Protein AF-A0AAN6IWK8-F1 (afdb_monomer_lite)

Organism: Exophiala dermatitidis (NCBI:txid5970)

Radius of gyration: 23.14 Å; chains: 1; bounding box: 46×36×78 Å

Foldseek 3Di:
DCVVVVVVVVVVCVVVPPPDPDPPPPPDDDDDDPDDPPPPQDPPVLVVLVVLLVVLVCVLVVCDPPPDDCPDPVSVVSPVVSVVSVVVSVVCQVPPDPRHPDPVVVCPDPVNVVVVVLVVVVVVVLVVCLPPQLVCCVPPVVDDNVVSVVVSVVSVVVVVVVVVVLVVVCVVVVDPVVSSVVVVVVVVVVVVVVVVVVVPDDPPDD

Secondary structure (DSSP, 8-state):
--HHHHHHHHHHHHHH--PPPP------------S-TTSTT--HHHHHHHHHHHHHHHHHHHHBTTTB-TTSHHHHHHHHHHHHHHHHHHHHHHHT-SS-SS-HHHHTSTTHHHHHHHHHHHHHHHHHHHHHHHHHHHHHS---HHHHHHHHHHHHHHHHHHHHHHHHHHHHH--HHHHHHHHHHHHHHHHHHHHHHHTT------

pLDDT: mean 71.39, std 14.14, range [36.12, 90.56]

Sequence (206 aa):
MEAPLALVALLAVSLSLKLPPLPTQSTGSGSAGSGSPILHDFDAMGAVLLLIFVACAICGFGIAGYDVFWNSPAVAGLLGASILFAAIFVWYEHRVIHRPLIPIRNCARRPVWPILLVTFFKDMAFTGMLFVIPIYVNVSARGESWTAGLLNALLSLGAMIGAAAIGFRIRNSGRLWGELVAGASLALIAGIATSLTWNGEHPQTI

Structure (mmCIF, N/CA/C/O backbone):
data_AF-A0AAN6IWK8-F1
#
_entry.id   AF-A0AAN6IWK8-F1
#
loop_
_atom_site.group_PDB
_atom_site.id
_atom_site.type_symbol
_atom_site.label_atom_id
_atom_site.label_alt_id
_atom_site.label_comp_id
_atom_site.label_asym_id
_atom_site.label_entity_id
_atom_site.label_seq_id
_atom_site.pdbx_PDB_ins_code
_atom_site.Cartn_x
_atom_site.Cartn_y
_atom_site.Cartn_z
_atom_site.occupancy
_atom_site.B_iso_or_equiv
_atom_site.auth_seq_id
_atom_site.auth_comp_id
_atom_site.auth_asym_id
_atom_site.auth_atom_id
_atom_site.pdbx_PDB_model_num
ATOM 1 N N . MET A 1 1 ? 9.656 -16.397 -4.217 1.00 43.84 1 MET A N 1
ATOM 2 C CA . MET A 1 1 ? 10.425 -17.026 -3.118 1.00 43.84 1 MET A CA 1
ATOM 3 C C . MET A 1 1 ? 10.542 -16.063 -1.929 1.00 43.84 1 MET A C 1
ATOM 5 O O . MET A 1 1 ? 11.640 -15.763 -1.487 1.00 43.84 1 MET A O 1
ATOM 9 N N . GLU A 1 2 ? 9.414 -15.570 -1.402 1.00 43.25 2 GLU A N 1
ATOM 10 C CA . GLU A 1 2 ? 9.386 -14.559 -0.318 1.00 43.25 2 GLU A CA 1
ATOM 11 C C . GLU A 1 2 ? 9.331 -15.167 1.095 1.00 43.25 2 GLU A C 1
ATOM 13 O O . GLU A 1 2 ? 9.625 -14.503 2.088 1.00 43.25 2 GLU A O 1
ATOM 18 N N . ALA A 1 3 ? 9.025 -16.466 1.178 1.00 53.19 3 ALA A N 1
ATOM 19 C CA . ALA A 1 3 ? 8.963 -17.230 2.420 1.00 53.19 3 ALA A CA 1
ATOM 20 C C . ALA A 1 3 ? 10.218 -17.127 3.319 1.00 53.19 3 ALA A C 1
ATOM 22 O O . ALA A 1 3 ? 10.041 -16.947 4.526 1.00 53.19 3 ALA A O 1
ATOM 23 N N . PRO A 1 4 ? 11.471 -17.191 2.810 1.00 75.81 4 PRO A N 1
ATOM 24 C CA . PRO A 1 4 ? 12.640 -17.098 3.685 1.00 75.81 4 PRO A CA 1
ATOM 25 C C . PRO A 1 4 ? 12.803 -15.702 4.307 1.00 75.81 4 PRO A C 1
ATOM 27 O O . PRO A 1 4 ? 13.203 -15.599 5.464 1.00 75.81 4 PRO A O 1
ATOM 30 N N . LEU A 1 5 ? 12.435 -14.630 3.595 1.00 56.31 5 LEU A N 1
ATOM 31 C CA . LEU A 1 5 ? 12.538 -13.259 4.105 1.00 56.31 5 LEU A CA 1
ATOM 32 C C . LEU A 1 5 ? 11.475 -12.973 5.174 1.00 56.31 5 LEU A C 1
ATOM 34 O O . LEU A 1 5 ? 11.779 -12.383 6.211 1.00 56.31 5 LEU A O 1
ATOM 38 N N . ALA A 1 6 ? 10.248 -13.453 4.953 1.00 57.19 6 ALA A N 1
ATOM 39 C CA . ALA A 1 6 ? 9.162 -13.353 5.922 1.00 57.19 6 ALA A CA 1
ATOM 40 C C . ALA A 1 6 ? 9.494 -14.087 7.233 1.00 57.19 6 ALA A C 1
ATOM 42 O O . ALA A 1 6 ? 9.207 -13.579 8.315 1.00 57.19 6 ALA A O 1
ATOM 43 N N . LEU A 1 7 ? 10.156 -15.247 7.149 1.00 64.00 7 LEU A N 1
ATOM 44 C CA . LEU A 1 7 ? 10.557 -16.036 8.314 1.00 64.00 7 LEU A CA 1
ATOM 45 C C . LEU A 1 7 ? 11.677 -15.358 9.122 1.00 64.00 7 LEU A C 1
ATOM 47 O O . LEU A 1 7 ? 11.621 -15.340 10.351 1.00 64.00 7 LEU A O 1
ATOM 51 N N . VAL A 1 8 ? 12.647 -14.726 8.450 1.00 70.81 8 VAL A N 1
ATOM 52 C CA . VAL A 1 8 ? 13.700 -13.923 9.102 1.00 70.81 8 VAL A CA 1
ATOM 53 C C . VAL A 1 8 ? 13.120 -12.667 9.754 1.00 70.81 8 VAL A C 1
ATOM 55 O O . VAL A 1 8 ? 13.487 -12.347 10.884 1.00 70.81 8 VAL A O 1
ATOM 58 N N . ALA A 1 9 ? 12.182 -11.983 9.094 1.00 56.00 9 ALA A N 1
ATOM 59 C CA . ALA A 1 9 ? 11.488 -10.831 9.666 1.00 56.00 9 ALA A CA 1
ATOM 60 C C . ALA A 1 9 ? 10.646 -11.227 10.890 1.00 56.00 9 ALA A C 1
ATOM 62 O O . ALA A 1 9 ? 10.715 -10.552 11.913 1.00 56.00 9 ALA A O 1
ATOM 63 N N . LEU A 1 10 ? 9.921 -12.349 10.832 1.00 68.38 10 LEU A N 1
ATOM 64 C CA . LEU A 1 10 ? 9.169 -12.895 11.967 1.00 68.38 10 LEU A CA 1
ATOM 65 C C . LEU A 1 10 ? 10.081 -13.256 13.143 1.00 68.38 10 LEU A C 1
ATOM 67 O O . LEU A 1 10 ? 9.774 -12.900 14.279 1.00 68.38 10 LEU A O 1
ATOM 71 N N . LEU A 1 11 ? 11.224 -13.897 12.885 1.00 73.38 11 LEU A N 1
ATOM 72 C CA . LEU A 1 11 ? 12.217 -14.199 13.918 1.00 73.38 11 LEU A CA 1
ATOM 73 C C . LEU A 1 11 ? 12.789 -12.922 14.539 1.00 73.38 11 LEU A C 1
ATOM 75 O O . LEU A 1 11 ? 12.789 -12.793 15.763 1.00 73.38 11 LEU A O 1
ATOM 79 N N . ALA A 1 12 ? 13.206 -11.955 13.719 1.00 64.62 12 ALA A N 1
ATOM 80 C CA . ALA A 1 12 ? 13.756 -10.683 14.181 1.00 64.62 12 ALA A CA 1
ATOM 81 C C . ALA A 1 12 ? 12.735 -9.866 14.989 1.00 64.62 12 ALA A C 1
ATOM 83 O O . ALA A 1 12 ? 13.084 -9.285 16.019 1.00 64.62 12 ALA A O 1
ATOM 84 N N . VAL A 1 13 ? 11.468 -9.866 14.568 1.00 60.56 13 VAL A N 1
ATOM 85 C CA . VAL A 1 13 ? 10.351 -9.233 15.281 1.00 60.56 13 VAL A CA 1
ATOM 86 C C . VAL A 1 13 ? 10.069 -9.957 16.598 1.00 60.56 13 VAL A C 1
ATOM 88 O O . VAL A 1 13 ? 9.940 -9.290 17.620 1.00 60.56 13 VAL A O 1
ATOM 91 N N . SER A 1 14 ? 10.069 -11.295 16.621 1.00 64.88 14 SER A N 1
ATOM 92 C CA . SER A 1 14 ? 9.859 -12.083 17.848 1.00 64.88 14 SER A CA 1
ATOM 93 C C . SER A 1 14 ? 10.964 -11.879 18.892 1.00 64.88 14 SER A C 1
ATOM 95 O O . SER A 1 14 ? 10.684 -11.825 20.085 1.00 64.88 14 SER A O 1
ATOM 97 N N . LEU A 1 15 ? 12.212 -11.692 18.449 1.00 69.06 15 LEU A N 1
ATOM 98 C CA . LEU A 1 15 ? 13.364 -11.416 19.314 1.00 69.06 15 LEU A CA 1
ATOM 99 C C . LEU A 1 15 ? 13.422 -9.954 19.778 1.00 69.06 15 LEU A C 1
ATOM 101 O O . LEU A 1 15 ? 13.916 -9.674 20.873 1.00 69.06 15 LEU A O 1
ATOM 105 N N . SER A 1 16 ? 12.918 -9.024 18.961 1.00 58.56 16 SER A N 1
ATOM 106 C CA . SER A 1 16 ? 12.913 -7.584 19.260 1.00 58.56 16 SER A CA 1
ATOM 107 C C . SER A 1 16 ? 11.708 -7.154 20.099 1.00 58.56 16 SER A C 1
ATOM 109 O O . SER A 1 16 ? 11.794 -6.169 20.834 1.00 58.56 16 SER A O 1
ATOM 111 N N . LEU A 1 17 ? 10.606 -7.908 20.062 1.00 47.56 17 LEU A N 1
ATOM 112 C CA . LEU A 1 17 ? 9.451 -7.743 20.944 1.00 47.56 17 LEU A CA 1
ATOM 113 C C . LEU A 1 17 ? 9.740 -8.341 22.328 1.00 47.56 17 LEU A C 1
ATOM 115 O O . LEU A 1 17 ? 9.103 -9.287 22.782 1.00 47.56 17 LEU A O 1
ATOM 119 N N . LYS A 1 18 ? 10.652 -7.715 23.073 1.00 47.69 18 LYS A N 1
ATOM 120 C CA . LYS A 1 18 ? 10.474 -7.642 24.528 1.00 47.69 18 LYS A CA 1
ATOM 121 C C . LYS A 1 18 ? 9.300 -6.703 24.764 1.00 47.69 18 LYS A C 1
ATOM 123 O O . LYS A 1 18 ? 9.492 -5.494 24.852 1.00 47.69 18 LYS A O 1
ATOM 128 N N . LEU A 1 19 ? 8.084 -7.254 24.780 1.00 50.62 19 LEU A N 1
ATOM 129 C CA . LEU A 1 19 ? 6.902 -6.504 25.186 1.00 50.62 19 LEU A CA 1
ATOM 130 C C . LEU A 1 19 ? 7.180 -5.936 26.590 1.00 50.62 19 LEU A C 1
ATOM 132 O O . LEU A 1 19 ? 7.387 -6.725 27.516 1.00 50.62 19 LEU A O 1
ATOM 136 N N . PRO A 1 20 ? 7.203 -4.605 26.788 1.00 49.50 20 PRO A N 1
ATOM 137 C CA . PRO A 1 20 ? 7.034 -4.078 28.128 1.00 49.50 20 PRO A CA 1
ATOM 138 C C . PRO A 1 20 ? 5.676 -4.580 28.642 1.00 49.50 20 PRO A C 1
ATOM 140 O O . PRO A 1 20 ? 4.717 -4.602 27.862 1.00 49.50 20 PRO A O 1
ATOM 143 N N . PRO A 1 21 ? 5.582 -5.029 29.907 1.00 49.56 21 PRO A N 1
ATOM 144 C CA . PRO A 1 21 ? 4.325 -5.496 30.472 1.00 49.56 21 PRO A CA 1
ATOM 145 C C . PRO A 1 21 ? 3.268 -4.412 30.261 1.00 49.56 21 PRO A C 1
ATOM 147 O O . PRO A 1 21 ? 3.444 -3.267 30.681 1.00 49.56 21 PRO A O 1
ATOM 150 N N . LEU A 1 22 ? 2.213 -4.774 29.527 1.00 54.75 22 LEU A N 1
ATOM 151 C CA . LEU A 1 22 ? 1.070 -3.907 29.268 1.00 54.75 22 LEU A CA 1
ATOM 152 C C . LEU A 1 22 ? 0.590 -3.338 30.612 1.00 54.75 22 LEU A C 1
ATOM 154 O O . LEU A 1 22 ? 0.476 -4.113 31.566 1.00 54.75 22 LEU A O 1
ATOM 158 N N . PRO A 1 23 ? 0.300 -2.029 30.720 1.00 38.94 23 PRO A N 1
ATOM 159 C CA . PRO A 1 23 ? -0.350 -1.488 31.900 1.00 38.94 23 PRO A CA 1
ATOM 160 C C . PRO A 1 23 ? -1.646 -2.266 32.095 1.00 38.94 23 PRO A C 1
ATOM 162 O O . PRO A 1 23 ? -2.569 -2.172 31.284 1.00 38.94 23 PRO A O 1
ATOM 165 N N . THR A 1 24 ? -1.680 -3.085 33.141 1.00 41.66 24 THR A N 1
ATOM 166 C CA . THR A 1 24 ? -2.881 -3.746 33.629 1.00 41.66 24 THR A CA 1
ATOM 167 C C . THR A 1 24 ? -3.956 -2.676 33.753 1.00 41.66 24 THR A C 1
ATOM 169 O O . THR A 1 24 ? -3.847 -1.800 34.614 1.00 41.66 24 THR A O 1
ATOM 172 N N . GLN A 1 25 ? -4.967 -2.705 32.877 1.00 43.91 25 GLN A N 1
ATOM 173 C CA . GLN A 1 25 ? -6.211 -1.997 33.150 1.00 43.91 25 GLN A CA 1
ATOM 174 C C . GLN A 1 25 ? -6.677 -2.524 34.503 1.00 43.91 25 GLN A C 1
ATOM 176 O O . GLN A 1 25 ? -6.974 -3.706 34.653 1.00 43.91 25 GLN A O 1
ATOM 181 N N . SER A 1 26 ? -6.640 -1.660 35.510 1.00 44.69 26 SER A N 1
ATOM 182 C CA . SER A 1 26 ? -7.132 -1.932 36.848 1.00 44.69 26 SER A CA 1
ATOM 183 C C . SER A 1 26 ? -8.654 -2.053 36.791 1.00 44.69 26 SER A C 1
ATOM 185 O O . SER A 1 26 ? -9.377 -1.126 37.151 1.00 44.69 26 SER A O 1
ATOM 187 N N . THR A 1 27 ? -9.165 -3.179 36.304 1.00 38.25 27 THR A N 1
ATOM 188 C CA . THR A 1 27 ? -10.517 -3.616 36.632 1.00 38.25 27 THR A CA 1
ATOM 189 C C . THR A 1 27 ? -10.473 -4.121 38.061 1.00 38.25 27 THR A C 1
ATOM 191 O O . THR A 1 27 ? -9.928 -5.185 38.354 1.00 38.25 27 THR A O 1
ATOM 194 N N . GLY A 1 28 ? -10.990 -3.300 38.970 1.00 39.88 28 GLY A N 1
ATOM 195 C CA . GLY A 1 28 ? -11.260 -3.724 40.328 1.00 39.88 28 GLY A CA 1
ATOM 196 C C . GLY A 1 28 ? -12.146 -4.969 40.343 1.00 39.88 28 GLY A C 1
ATOM 197 O O . GLY A 1 28 ? -13.112 -5.055 39.594 1.00 39.88 28 GLY A O 1
ATOM 198 N N . SER A 1 29 ? -11.800 -5.876 41.258 1.00 42.97 29 SER A N 1
ATOM 199 C CA . SER A 1 29 ? -12.684 -6.846 41.911 1.00 42.97 29 SER A CA 1
ATOM 200 C C . SER A 1 29 ? -13.430 -7.856 41.024 1.00 42.97 29 SER A C 1
ATOM 202 O O . SER A 1 29 ? -14.508 -7.564 40.514 1.00 42.97 29 SER A O 1
ATOM 204 N N . GLY A 1 30 ? -12.971 -9.116 41.049 1.00 37.62 30 GLY A N 1
ATOM 205 C CA . GLY A 1 30 ? -13.898 -10.255 41.013 1.00 37.62 30 GLY A CA 1
ATOM 206 C C . GLY A 1 30 ? -13.436 -11.502 40.262 1.00 37.62 30 GLY A C 1
ATOM 207 O O . GLY A 1 30 ? -13.607 -11.601 39.057 1.00 37.62 30 GLY A O 1
ATOM 208 N N . SER A 1 31 ? -13.002 -12.501 41.034 1.00 36.12 31 SER A N 1
ATOM 209 C CA . SER A 1 31 ? -12.957 -13.943 40.732 1.00 36.12 31 SER A CA 1
ATOM 210 C C . SER A 1 31 ? -11.974 -14.473 39.679 1.00 36.12 31 SER A C 1
ATOM 212 O O . SER A 1 31 ? -12.059 -14.225 38.481 1.00 36.12 31 SER A O 1
ATOM 214 N N . ALA A 1 32 ? -11.075 -15.314 40.190 1.00 48.62 32 ALA A N 1
ATOM 215 C CA . ALA A 1 32 ? -10.235 -16.237 39.456 1.00 48.62 32 ALA A CA 1
ATOM 216 C C . ALA A 1 32 ? -11.072 -17.220 38.618 1.00 48.62 32 ALA A C 1
ATOM 218 O O . ALA A 1 32 ? -11.866 -17.990 39.155 1.00 48.62 32 ALA A O 1
ATOM 219 N N . GLY A 1 33 ? -10.824 -17.226 37.311 1.00 36.38 33 GLY A N 1
ATOM 220 C CA . GLY A 1 33 ? -11.267 -18.247 36.372 1.00 36.38 33 GLY A CA 1
ATOM 221 C C . GLY A 1 33 ? -10.168 -18.469 35.341 1.00 36.38 33 GLY A C 1
ATOM 222 O O . GLY A 1 33 ? -9.882 -17.596 34.530 1.00 36.38 33 GLY A O 1
ATOM 223 N N . SER A 1 34 ? -9.510 -19.622 35.430 1.00 48.22 34 SER A N 1
ATOM 224 C CA . SER A 1 34 ? -8.511 -20.107 34.479 1.00 48.22 34 SER A CA 1
ATOM 225 C C . SER A 1 34 ? -9.142 -20.276 33.091 1.00 48.22 34 SER A C 1
ATOM 227 O O . SER A 1 34 ? -10.035 -21.099 32.911 1.00 48.22 34 SER A O 1
ATOM 229 N N . GLY A 1 35 ? -8.689 -19.470 32.132 1.00 37.81 35 GLY A N 1
ATOM 230 C CA . GLY A 1 35 ? -9.110 -19.469 30.731 1.00 37.81 35 GLY A CA 1
ATOM 231 C C . GLY A 1 35 ? -8.611 -18.187 30.064 1.00 37.81 35 GLY A C 1
ATOM 232 O O . GLY A 1 35 ? -8.964 -17.093 30.482 1.00 37.81 35 GLY A O 1
ATOM 233 N N . SER A 1 36 ? -7.711 -18.306 29.091 1.00 47.09 36 SER A N 1
ATOM 234 C CA . SER A 1 36 ? -6.937 -17.211 28.482 1.00 47.09 36 SER A CA 1
ATOM 235 C C . SER A 1 36 ? -7.767 -15.952 28.122 1.00 47.09 36 SER A C 1
ATOM 237 O O . SER A 1 36 ? -8.579 -16.019 27.197 1.00 47.09 36 SER A O 1
ATOM 239 N N . PRO A 1 37 ? -7.522 -14.779 28.747 1.00 50.97 37 PRO A N 1
ATOM 240 C CA . PRO A 1 37 ? -8.351 -13.573 28.591 1.00 50.97 37 PRO A CA 1
ATOM 241 C C . PRO A 1 37 ? -8.093 -12.771 27.299 1.00 50.97 37 PRO A C 1
ATOM 243 O O . PRO A 1 37 ? -8.613 -11.674 27.139 1.00 50.97 37 PRO A O 1
ATOM 246 N N . ILE A 1 38 ? -7.288 -13.284 26.364 1.00 54.34 38 ILE A N 1
ATOM 247 C CA . ILE A 1 38 ? -6.800 -12.518 25.199 1.00 54.34 38 ILE A CA 1
ATOM 248 C C . ILE A 1 38 ? -7.769 -12.611 24.001 1.00 54.34 38 ILE A C 1
ATOM 250 O O . ILE A 1 38 ? -7.759 -11.759 23.120 1.00 54.34 38 ILE A O 1
ATOM 254 N N . LEU A 1 39 ? -8.638 -13.626 23.969 1.00 50.56 39 LEU A N 1
ATOM 255 C CA . LEU A 1 39 ? -9.526 -13.898 22.828 1.00 50.56 39 LEU A CA 1
ATOM 256 C C . LEU A 1 39 ? -10.878 -13.173 22.903 1.00 50.56 39 LEU A C 1
ATOM 258 O O . LEU A 1 39 ? -11.589 -13.119 21.906 1.00 50.56 39 LEU A O 1
ATOM 262 N N . HIS A 1 40 ? -11.238 -12.611 24.058 1.00 52.50 40 HIS A N 1
ATOM 263 C CA . HIS A 1 40 ? -12.578 -12.059 24.286 1.00 52.50 40 HIS A CA 1
ATOM 264 C C . HIS A 1 40 ? -12.742 -10.591 23.835 1.00 52.50 40 HIS A C 1
ATOM 266 O O . HIS A 1 40 ? -13.834 -10.036 23.935 1.00 52.50 40 HIS A O 1
ATOM 272 N N . ASP A 1 41 ? -11.670 -9.985 23.313 1.00 59.16 41 ASP A N 1
ATOM 273 C CA . ASP A 1 41 ? -11.588 -8.559 22.960 1.00 59.16 41 ASP A CA 1
ATOM 274 C C . ASP A 1 41 ? -11.332 -8.306 21.456 1.00 59.16 41 ASP A C 1
ATOM 276 O O . ASP A 1 41 ? -11.144 -7.160 21.048 1.00 59.16 41 ASP A O 1
ATOM 280 N N . PHE A 1 42 ? -11.308 -9.347 20.613 1.00 64.94 42 PHE A N 1
ATOM 281 C CA . PHE A 1 42 ? -11.032 -9.208 19.177 1.00 64.94 42 PHE A CA 1
ATOM 282 C C . PHE A 1 42 ? -12.323 -9.143 18.348 1.00 64.94 42 PHE A C 1
ATOM 284 O O . PHE A 1 42 ? -13.123 -10.079 18.357 1.00 64.94 42 PHE A O 1
ATOM 291 N N . ASP A 1 43 ? -12.511 -8.066 17.580 1.00 74.00 43 ASP A N 1
ATOM 292 C CA . ASP A 1 43 ? -13.619 -7.939 16.625 1.00 74.00 43 ASP A CA 1
ATOM 293 C C . ASP A 1 43 ? -13.362 -8.781 15.362 1.00 74.00 43 ASP A C 1
ATOM 295 O O . ASP A 1 43 ? -12.926 -8.302 14.313 1.00 74.00 43 ASP A O 1
ATOM 299 N N . ALA A 1 44 ? -13.628 -10.083 15.481 1.00 77.81 44 ALA A N 1
ATOM 300 C CA . ALA A 1 44 ? -13.475 -11.041 14.390 1.00 77.81 44 ALA A CA 1
ATOM 301 C C . ALA A 1 44 ? -14.415 -10.743 13.212 1.00 77.81 44 ALA A C 1
ATOM 303 O O . ALA A 1 44 ? -14.048 -10.961 12.060 1.00 77.81 44 ALA A O 1
ATOM 304 N N . MET A 1 45 ? -15.615 -10.225 13.483 1.00 80.12 45 MET A N 1
ATOM 305 C CA . MET A 1 45 ? -16.606 -9.950 12.445 1.00 80.12 45 MET A CA 1
ATOM 306 C C . MET A 1 45 ? -16.203 -8.737 11.601 1.00 80.12 45 MET A C 1
ATOM 308 O O . MET A 1 45 ? -16.217 -8.825 10.373 1.00 80.12 45 MET A O 1
ATOM 312 N N . GLY A 1 46 ? -15.771 -7.636 12.223 1.00 78.50 46 GLY A N 1
ATOM 313 C CA . GLY A 1 46 ? -15.251 -6.484 11.485 1.00 78.50 46 GLY A CA 1
ATOM 314 C C . GLY A 1 46 ? -14.001 -6.836 10.682 1.00 78.50 46 GLY A C 1
ATOM 315 O O . GLY A 1 46 ? -13.897 -6.443 9.521 1.00 78.50 46 GLY A O 1
ATOM 316 N N . ALA A 1 47 ? -13.105 -7.663 11.232 1.00 82.19 47 ALA A N 1
ATOM 317 C CA . ALA A 1 47 ? -11.946 -8.166 10.496 1.00 82.19 47 ALA A CA 1
ATOM 318 C C . ALA A 1 47 ? -12.345 -8.975 9.245 1.00 82.19 47 ALA A C 1
ATOM 320 O O . ALA A 1 47 ? -11.758 -8.781 8.180 1.00 82.19 47 ALA A O 1
ATOM 321 N N . VAL A 1 48 ? -13.362 -9.839 9.339 1.00 84.12 48 VAL A N 1
ATOM 322 C CA . VAL A 1 48 ? -13.880 -10.612 8.195 1.00 84.12 48 VAL A CA 1
ATOM 323 C C . VAL A 1 48 ? -14.532 -9.703 7.153 1.00 84.12 48 VAL A C 1
ATOM 325 O O . VAL A 1 48 ? -14.264 -9.859 5.963 1.00 84.12 48 VAL A O 1
ATOM 328 N N . LEU A 1 49 ? -15.344 -8.727 7.567 1.00 84.75 49 LEU A N 1
ATOM 329 C CA . LEU A 1 49 ? -15.957 -7.768 6.642 1.00 84.75 49 LEU A CA 1
ATOM 330 C C . LEU A 1 49 ? -14.901 -6.940 5.901 1.00 84.75 49 LEU A C 1
ATOM 332 O O . LEU A 1 49 ? -14.998 -6.767 4.686 1.00 84.75 49 LEU A O 1
ATOM 336 N N . LEU A 1 50 ? -13.879 -6.467 6.617 1.00 85.31 50 LEU A N 1
ATOM 337 C CA . LEU A 1 50 ? -12.764 -5.726 6.034 1.00 85.31 50 LEU A CA 1
ATOM 338 C C . LEU A 1 50 ? -11.973 -6.605 5.060 1.00 85.31 50 LEU A C 1
ATOM 340 O O . LEU A 1 50 ? -11.647 -6.157 3.962 1.00 85.31 50 LEU A O 1
ATOM 344 N N . LEU A 1 51 ? -11.717 -7.867 5.416 1.00 87.50 51 LEU A N 1
ATOM 345 C CA . LEU A 1 51 ? -11.045 -8.828 4.544 1.00 87.50 51 LEU A CA 1
ATOM 346 C C . LEU A 1 51 ? -11.820 -9.043 3.238 1.00 87.50 51 LEU A C 1
ATOM 348 O O . LEU A 1 51 ? -11.223 -8.987 2.166 1.00 87.50 51 LEU A O 1
ATOM 352 N N . ILE A 1 52 ? -13.137 -9.254 3.317 1.00 86.25 52 ILE A N 1
ATOM 353 C CA . ILE A 1 52 ? -13.997 -9.446 2.139 1.00 86.25 52 ILE A CA 1
ATOM 354 C C . ILE A 1 52 ? -13.990 -8.189 1.264 1.00 86.25 52 ILE A C 1
ATOM 356 O O . ILE A 1 52 ? -13.804 -8.285 0.052 1.00 86.25 52 ILE A O 1
ATOM 360 N N . PHE A 1 53 ? -14.130 -7.008 1.871 1.00 87.06 53 PHE A N 1
ATOM 361 C CA . PHE A 1 53 ? -14.051 -5.730 1.167 1.00 87.06 53 PHE A CA 1
ATOM 362 C C . PHE A 1 53 ? -12.743 -5.593 0.371 1.00 87.06 53 PHE A C 1
ATOM 364 O O . PHE A 1 53 ? -12.778 -5.313 -0.834 1.00 87.06 53 PHE A O 1
ATOM 371 N N . VAL A 1 54 ? -11.604 -5.816 1.035 1.00 86.94 54 VAL A N 1
ATOM 372 C CA . VAL A 1 54 ? -10.268 -5.699 0.438 1.00 86.94 54 VAL A CA 1
ATOM 373 C C . VAL A 1 54 ? -10.055 -6.762 -0.640 1.00 86.94 54 VAL A C 1
ATOM 375 O O . VAL A 1 54 ? -9.552 -6.441 -1.714 1.00 86.94 54 VAL A O 1
ATOM 378 N N . ALA A 1 55 ? -10.484 -8.005 -0.411 1.00 86.62 55 ALA A N 1
ATOM 379 C CA . ALA A 1 55 ? -10.377 -9.081 -1.394 1.00 86.62 55 ALA A CA 1
ATOM 380 C C . ALA A 1 55 ? -11.176 -8.773 -2.670 1.00 86.62 55 ALA A C 1
ATOM 382 O O . ALA A 1 55 ? -10.649 -8.921 -3.774 1.00 86.62 55 ALA A O 1
ATOM 383 N N . CYS A 1 56 ? -12.414 -8.282 -2.539 1.00 86.38 56 CYS A N 1
ATOM 384 C CA . CYS A 1 56 ? -13.224 -7.857 -3.682 1.00 86.38 56 CYS A CA 1
ATOM 385 C C . CYS A 1 56 ? -12.593 -6.675 -4.426 1.00 86.38 56 CYS A C 1
ATOM 387 O O . CYS A 1 56 ? -12.593 -6.675 -5.656 1.00 86.38 56 CYS A O 1
ATOM 389 N N . ALA A 1 57 ? -12.031 -5.696 -3.708 1.00 86.19 57 ALA A N 1
ATOM 390 C CA . ALA A 1 57 ? -11.351 -4.555 -4.321 1.00 86.19 57 ALA A CA 1
ATOM 391 C C . ALA A 1 57 ? -10.132 -5.006 -5.138 1.00 86.19 57 ALA A C 1
ATOM 393 O O . ALA A 1 57 ? -10.028 -4.680 -6.319 1.00 86.19 57 ALA A O 1
ATOM 394 N N . ILE A 1 58 ? -9.235 -5.790 -4.529 1.00 85.75 58 ILE A N 1
ATOM 395 C CA . ILE A 1 58 ? -8.018 -6.291 -5.181 1.00 85.75 58 ILE A CA 1
ATOM 396 C C . ILE A 1 58 ? -8.377 -7.160 -6.385 1.00 85.75 58 ILE A C 1
ATOM 398 O O . ILE A 1 58 ? -7.790 -6.992 -7.448 1.00 85.75 58 ILE A O 1
ATOM 402 N N . CYS A 1 59 ? -9.357 -8.056 -6.250 1.00 85.38 59 CYS A N 1
ATOM 403 C CA . CYS A 1 59 ? -9.790 -8.907 -7.353 1.00 85.38 59 CYS A CA 1
ATOM 404 C C . CYS A 1 59 ? -10.402 -8.079 -8.492 1.00 85.38 59 CYS A C 1
ATOM 406 O O . CYS A 1 59 ? -10.013 -8.264 -9.641 1.00 85.38 59 CYS A O 1
ATOM 408 N N . GLY A 1 60 ? -11.278 -7.118 -8.178 1.00 84.31 60 GLY A N 1
ATOM 409 C CA . GLY A 1 60 ? -11.905 -6.238 -9.163 1.00 84.31 60 GLY A CA 1
ATOM 410 C C . GLY A 1 60 ? -10.893 -5.400 -9.943 1.00 84.31 60 GLY A C 1
ATOM 411 O O . GLY A 1 60 ? -10.951 -5.372 -11.168 1.00 84.31 60 GLY A O 1
ATOM 412 N N . PHE A 1 61 ? -9.935 -4.770 -9.257 1.00 83.50 61 PHE A N 1
ATOM 413 C CA . PHE A 1 61 ? -8.861 -4.016 -9.912 1.00 83.50 61 PHE A CA 1
ATOM 414 C C . PHE A 1 61 ? -7.846 -4.911 -10.630 1.00 83.50 61 PHE A C 1
ATOM 416 O O . PHE A 1 61 ? -7.300 -4.495 -11.645 1.00 83.50 61 PHE A O 1
ATOM 423 N N . GLY A 1 62 ? -7.595 -6.123 -10.130 1.00 83.25 62 GLY A N 1
ATOM 424 C CA . GLY A 1 62 ? -6.626 -7.052 -10.712 1.00 83.25 62 GLY A CA 1
ATOM 425 C C . GLY A 1 62 ? -7.075 -7.645 -12.047 1.00 83.25 62 GLY A C 1
ATOM 426 O O . GLY A 1 62 ? -6.268 -7.761 -12.963 1.00 83.25 62 GLY A O 1
ATOM 427 N N . ILE A 1 63 ? -8.360 -7.987 -12.185 1.00 82.25 63 ILE A N 1
ATOM 428 C CA . ILE A 1 63 ? -8.908 -8.511 -13.451 1.00 82.25 63 ILE A CA 1
ATOM 429 C C . ILE A 1 63 ? -9.221 -7.402 -14.463 1.00 82.25 63 ILE A C 1
ATOM 431 O O . ILE A 1 63 ? -9.309 -7.659 -15.667 1.00 82.25 63 ILE A O 1
ATOM 435 N N . ALA A 1 64 ? -9.420 -6.173 -13.981 1.00 80.00 64 ALA A N 1
ATOM 436 C CA . ALA A 1 64 ? -9.801 -5.043 -14.810 1.00 80.00 64 ALA A CA 1
ATOM 437 C C . ALA A 1 64 ? -8.652 -4.625 -15.738 1.00 80.00 64 ALA A C 1
ATOM 439 O O . ALA A 1 64 ? -7.593 -4.182 -15.301 1.00 80.00 64 ALA A O 1
ATOM 440 N N . GLY A 1 65 ? -8.875 -4.739 -17.047 1.00 70.94 65 GLY A N 1
ATOM 441 C CA . GLY A 1 65 ? -7.930 -4.300 -18.074 1.00 70.94 65 GLY A CA 1
ATOM 442 C C . GLY A 1 65 ? -6.831 -5.302 -18.434 1.00 70.94 65 GLY A C 1
ATOM 443 O O . GLY A 1 65 ? -6.157 -5.071 -19.434 1.00 70.94 65 GLY A O 1
ATOM 444 N N . TYR A 1 66 ? -6.677 -6.399 -17.684 1.00 72.50 66 TYR A N 1
ATOM 445 C CA . TYR A 1 66 ? -5.796 -7.514 -18.051 1.00 72.50 66 TYR A CA 1
ATOM 446 C C . TYR A 1 66 ? -6.584 -8.636 -18.742 1.00 72.50 66 TYR A C 1
ATOM 448 O O . TYR A 1 66 ? -6.419 -8.847 -19.941 1.00 72.50 66 TYR A O 1
ATOM 456 N N . ASP A 1 67 ? -7.502 -9.286 -18.016 1.00 74.81 67 ASP A N 1
ATOM 457 C CA . ASP A 1 67 ? -8.299 -10.411 -18.535 1.00 74.81 67 ASP A CA 1
ATOM 458 C C . ASP A 1 67 ? -9.667 -9.976 -19.071 1.00 74.81 67 ASP A C 1
ATOM 460 O O . ASP A 1 67 ? -10.216 -10.587 -19.990 1.0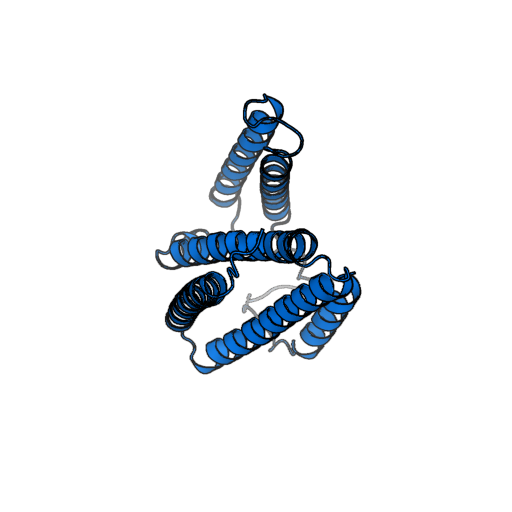0 74.81 67 ASP A O 1
ATOM 464 N N . VAL A 1 68 ? -10.250 -8.923 -18.486 1.00 80.56 68 VAL A N 1
ATOM 465 C CA . VAL A 1 68 ? -11.611 -8.486 -18.802 1.00 80.56 68 VAL A CA 1
ATOM 466 C C . VAL A 1 68 ? -11.654 -6.978 -19.013 1.00 80.56 68 VAL A C 1
ATOM 468 O O . VAL A 1 68 ? -11.092 -6.199 -18.239 1.00 80.56 68 VAL A O 1
ATOM 471 N N . PHE A 1 69 ? -12.366 -6.540 -20.055 1.00 82.31 69 PHE A N 1
ATOM 472 C CA . PHE A 1 69 ? -12.602 -5.118 -20.287 1.00 82.31 69 PHE A CA 1
ATOM 473 C C . PHE A 1 69 ? -13.290 -4.471 -19.079 1.00 82.31 69 PHE A C 1
ATOM 475 O O . PHE A 1 69 ? -14.227 -5.024 -18.496 1.00 82.31 69 PHE A O 1
ATOM 482 N N . TRP A 1 70 ? -12.867 -3.246 -18.763 1.00 78.00 70 TRP A N 1
ATOM 483 C CA . TRP A 1 70 ? -13.413 -2.416 -17.684 1.00 78.00 70 TRP A CA 1
ATOM 484 C C . TRP A 1 70 ? -14.938 -2.281 -17.718 1.00 78.00 70 TRP A C 1
ATOM 486 O O . TRP A 1 70 ? -15.569 -2.147 -16.676 1.00 78.00 70 TRP A O 1
ATOM 496 N N . ASN A 1 71 ? -15.530 -2.347 -18.913 1.00 78.06 71 ASN A N 1
ATOM 497 C CA . ASN A 1 71 ? -16.965 -2.183 -19.124 1.00 78.06 71 ASN A CA 1
ATOM 498 C C . ASN A 1 71 ? -17.776 -3.481 -18.938 1.00 78.06 71 ASN A C 1
ATOM 500 O O . ASN A 1 71 ? -18.966 -3.517 -19.246 1.00 78.06 71 ASN A O 1
ATOM 504 N N . SER A 1 72 ? -17.149 -4.577 -18.498 1.00 82.62 72 SER A N 1
ATOM 505 C CA . SER A 1 72 ? -17.879 -5.821 -18.265 1.00 82.62 72 SER A CA 1
ATOM 506 C C . SER A 1 72 ? -18.732 -5.748 -16.987 1.00 82.62 72 SER A C 1
ATOM 508 O O . SER A 1 72 ? -18.303 -5.171 -15.980 1.00 82.62 72 SER A O 1
ATOM 510 N N . PRO A 1 73 ? -19.901 -6.416 -16.967 1.00 84.56 73 PRO A N 1
ATOM 511 C CA . PRO A 1 73 ? -20.729 -6.522 -15.767 1.00 84.56 73 PRO A CA 1
ATOM 512 C C . PRO A 1 73 ? -20.006 -7.179 -14.585 1.00 84.56 73 PRO A C 1
ATOM 514 O O . PRO A 1 73 ? -20.333 -6.898 -13.437 1.00 84.56 73 PRO A O 1
ATOM 517 N N . ALA A 1 74 ? -19.016 -8.039 -14.853 1.00 82.50 74 ALA A N 1
ATOM 518 C CA . ALA A 1 74 ? -18.249 -8.725 -13.819 1.00 82.50 74 ALA A CA 1
ATOM 519 C C . ALA A 1 74 ? -17.379 -7.746 -13.016 1.00 82.50 74 ALA A C 1
ATOM 521 O O . ALA A 1 74 ? -17.442 -7.737 -11.789 1.00 82.50 74 ALA A O 1
ATOM 522 N N . VAL A 1 75 ? -16.630 -6.869 -13.695 1.00 85.00 75 VAL A N 1
ATOM 523 C CA . VAL A 1 75 ? -15.794 -5.847 -13.037 1.00 85.00 75 VAL A CA 1
ATOM 524 C C . VAL A 1 75 ? -16.669 -4.864 -12.258 1.00 85.00 75 VAL A C 1
ATOM 526 O O . VAL A 1 75 ? -16.404 -4.592 -11.087 1.00 85.00 75 VAL A O 1
ATOM 529 N N . ALA A 1 76 ? -17.757 -4.389 -12.871 1.00 85.94 76 ALA A N 1
ATOM 530 C CA . ALA A 1 76 ? -18.711 -3.502 -12.209 1.00 85.94 76 ALA A CA 1
ATOM 531 C C . ALA A 1 76 ? -19.363 -4.164 -10.980 1.00 85.94 76 ALA A C 1
ATOM 533 O O . ALA A 1 76 ? -19.523 -3.517 -9.945 1.00 85.94 76 ALA A O 1
ATOM 534 N N . GLY A 1 77 ? -19.687 -5.458 -11.064 1.00 87.25 77 GLY A N 1
ATOM 535 C CA . GLY A 1 77 ? -20.236 -6.242 -9.960 1.00 87.25 77 GLY A CA 1
ATOM 536 C C . GLY A 1 77 ? -19.255 -6.407 -8.800 1.00 87.25 77 GLY A C 1
ATOM 537 O O . GLY A 1 77 ? -19.641 -6.199 -7.653 1.00 87.25 77 GLY A O 1
ATOM 538 N N . LEU A 1 78 ? -17.983 -6.715 -9.075 1.00 85.44 78 LEU A N 1
ATOM 539 C CA . LEU A 1 78 ? -16.952 -6.851 -8.037 1.00 85.44 78 LEU A CA 1
ATOM 540 C C . LEU A 1 78 ? -16.650 -5.519 -7.343 1.00 85.44 78 LEU A C 1
ATOM 542 O O . LEU A 1 78 ? -16.563 -5.471 -6.114 1.00 85.44 78 LEU A O 1
ATOM 546 N N . LEU A 1 79 ? -16.528 -4.432 -8.109 1.00 86.94 79 LEU A N 1
ATOM 547 C CA . LEU A 1 79 ? -16.315 -3.099 -7.544 1.00 86.94 79 LEU A CA 1
ATOM 548 C C . LEU A 1 79 ? -17.547 -2.621 -6.762 1.00 86.94 79 LEU A C 1
ATOM 550 O O . LEU A 1 79 ? -17.408 -2.090 -5.661 1.00 86.94 79 LEU A O 1
ATOM 554 N N . GLY A 1 80 ? -18.752 -2.877 -7.275 1.00 89.19 80 GLY A N 1
ATOM 555 C CA . GLY A 1 80 ? -20.004 -2.598 -6.572 1.00 89.19 80 GLY A CA 1
ATOM 556 C C . GLY A 1 80 ? -20.131 -3.382 -5.263 1.00 89.19 80 GLY A C 1
ATOM 557 O O . GLY A 1 80 ? -20.471 -2.804 -4.232 1.00 89.19 80 GLY A O 1
ATOM 558 N N . ALA A 1 81 ? -19.790 -4.674 -5.272 1.00 87.44 81 ALA A N 1
ATOM 559 C CA . ALA A 1 81 ? -19.764 -5.509 -4.074 1.00 87.44 81 ALA A CA 1
ATOM 560 C C . ALA A 1 81 ? -18.745 -4.995 -3.051 1.00 87.44 81 ALA A C 1
ATOM 562 O O . ALA A 1 81 ? -19.058 -4.918 -1.867 1.00 87.44 81 ALA A O 1
ATOM 563 N N . SER A 1 82 ? -17.557 -4.576 -3.495 1.00 88.94 82 SER A N 1
ATOM 564 C CA . SER A 1 82 ? -16.557 -3.967 -2.616 1.00 88.94 82 SER A CA 1
ATOM 565 C C . SER A 1 82 ? -17.112 -2.716 -1.920 1.00 88.94 82 SER A C 1
ATOM 567 O O . SER A 1 82 ? -17.085 -2.630 -0.693 1.00 88.94 82 SER A O 1
ATOM 569 N N . ILE A 1 83 ? -17.725 -1.790 -2.664 1.00 90.25 83 ILE A N 1
ATOM 570 C CA . ILE A 1 83 ? -18.348 -0.586 -2.084 1.00 90.25 83 ILE A CA 1
ATOM 571 C C . ILE A 1 83 ? -19.456 -0.961 -1.089 1.00 90.25 83 ILE A C 1
ATOM 573 O O . ILE A 1 83 ? -19.555 -0.362 -0.016 1.00 90.25 83 ILE A O 1
ATOM 577 N N . LEU A 1 84 ? -20.264 -1.973 -1.412 1.00 90.56 84 LEU A N 1
ATOM 578 C CA . LEU A 1 84 ? -21.321 -2.462 -0.531 1.00 90.56 84 LEU A CA 1
ATOM 579 C C . LEU A 1 84 ? -20.750 -3.011 0.785 1.00 90.56 84 LEU A C 1
ATOM 581 O O . LEU A 1 84 ? -21.201 -2.608 1.856 1.00 90.56 84 LEU A O 1
ATOM 585 N N . PHE A 1 85 ? -19.734 -3.874 0.733 1.00 86.94 85 PHE A N 1
ATOM 586 C CA . PHE A 1 85 ? -19.090 -4.415 1.934 1.00 86.94 85 PHE A CA 1
ATOM 587 C C . PHE A 1 85 ? -18.379 -3.335 2.753 1.00 86.94 85 PHE A C 1
ATOM 589 O O . PHE A 1 85 ? -18.439 -3.383 3.980 1.00 86.94 85 PHE A O 1
ATOM 596 N N . ALA A 1 86 ? -17.790 -2.321 2.111 1.00 86.38 86 ALA A N 1
ATOM 597 C CA . ALA A 1 86 ? -17.238 -1.161 2.808 1.00 86.38 86 ALA A CA 1
ATOM 598 C C . ALA A 1 86 ? -18.321 -0.382 3.570 1.00 86.38 86 ALA A C 1
ATOM 600 O O . ALA A 1 86 ? -18.128 -0.019 4.729 1.00 86.38 86 ALA A O 1
ATOM 601 N N . ALA A 1 87 ? -19.482 -0.153 2.950 1.00 86.94 87 ALA A N 1
ATOM 602 C CA . ALA A 1 87 ? -20.599 0.526 3.601 1.00 86.94 87 ALA A CA 1
ATOM 603 C C . ALA A 1 87 ? -21.150 -0.287 4.783 1.00 86.94 87 ALA A C 1
ATOM 605 O O . ALA A 1 87 ? -21.405 0.275 5.850 1.00 86.94 87 ALA A O 1
ATOM 606 N N . ILE A 1 88 ? -21.282 -1.610 4.620 1.00 87.19 88 ILE A N 1
ATOM 607 C CA . ILE A 1 88 ? -21.701 -2.519 5.695 1.00 87.19 88 ILE A CA 1
ATOM 608 C C . ILE A 1 88 ? -20.678 -2.497 6.835 1.00 87.19 88 ILE A C 1
ATOM 610 O O . ILE A 1 88 ? -21.078 -2.430 7.993 1.00 87.19 88 ILE A O 1
ATOM 614 N N . PHE A 1 89 ? -19.379 -2.497 6.529 1.00 84.38 89 PHE A N 1
ATOM 615 C CA . PHE A 1 89 ? -18.311 -2.410 7.523 1.00 84.38 89 PHE A CA 1
ATOM 616 C C . PHE A 1 89 ? -18.391 -1.109 8.332 1.00 84.38 89 PHE A C 1
ATOM 618 O O . PHE A 1 89 ? -18.439 -1.154 9.559 1.00 84.38 89 PHE A O 1
ATOM 625 N N . VAL A 1 90 ? -18.510 0.044 7.664 1.00 83.12 90 VAL A N 1
ATOM 626 C CA . VAL A 1 90 ? -18.647 1.349 8.336 1.00 83.12 90 VAL A CA 1
ATOM 627 C C . VAL A 1 90 ? -19.906 1.398 9.204 1.00 83.12 90 VAL A C 1
ATOM 629 O O . VAL A 1 90 ? -19.872 1.907 10.325 1.00 83.12 90 VAL A O 1
ATOM 632 N N . TRP A 1 91 ? -21.023 0.857 8.712 1.00 84.12 91 TRP A N 1
ATOM 633 C CA . TRP A 1 91 ? -22.263 0.780 9.481 1.00 84.12 91 TRP A CA 1
ATOM 634 C C . TRP A 1 91 ? -22.124 -0.133 10.705 1.00 84.12 91 TRP A C 1
ATOM 636 O O . TRP A 1 91 ? -22.511 0.268 11.803 1.00 84.12 91 TRP A O 1
ATOM 646 N N . TYR A 1 92 ? -21.540 -1.322 10.533 1.00 83.25 92 TYR A N 1
ATOM 647 C CA . TYR A 1 92 ? -21.296 -2.295 11.600 1.00 83.25 92 TYR A CA 1
ATOM 648 C C . TYR A 1 92 ? -20.411 -1.692 12.697 1.00 83.25 92 TYR A C 1
ATOM 650 O O . TYR A 1 92 ? -20.778 -1.719 13.873 1.00 83.25 92 TYR A O 1
ATOM 658 N N . GLU A 1 93 ? -19.312 -1.043 12.313 1.00 79.62 93 GLU A N 1
ATOM 659 C CA . GLU A 1 93 ? -18.365 -0.450 13.255 1.00 79.62 93 GLU A CA 1
ATOM 660 C C . GLU A 1 93 ? -18.940 0.778 13.984 1.00 79.62 93 GLU A C 1
ATOM 662 O O . GLU A 1 93 ? -18.609 1.019 15.144 1.00 79.62 93 GLU A O 1
ATOM 667 N N . HIS A 1 94 ? -19.871 1.516 13.366 1.00 75.62 94 HIS A N 1
ATOM 668 C CA . HIS A 1 94 ? -20.563 2.637 14.012 1.00 75.62 94 HIS A CA 1
ATOM 669 C C . HIS A 1 94 ? -21.715 2.202 14.940 1.00 75.62 94 HIS A C 1
ATOM 671 O O . HIS A 1 94 ? -22.010 2.892 15.918 1.00 75.62 94 HIS A O 1
ATOM 677 N N . ARG A 1 95 ? -22.440 1.122 14.620 1.00 70.88 95 ARG A N 1
ATOM 678 C CA . ARG A 1 95 ? -23.678 0.731 15.330 1.00 70.88 95 ARG A CA 1
ATOM 679 C C . ARG A 1 95 ? -23.492 -0.365 16.372 1.00 70.88 95 ARG A C 1
ATOM 681 O O . ARG A 1 95 ? -24.257 -0.378 17.332 1.00 70.88 95 ARG A O 1
ATOM 688 N N . VAL A 1 96 ? -22.563 -1.296 16.167 1.00 66.94 96 VAL A N 1
ATOM 689 C CA . VAL A 1 96 ? -22.550 -2.569 16.909 1.00 66.94 96 VAL A CA 1
ATOM 690 C C . VAL A 1 96 ? -21.419 -2.638 17.938 1.00 66.94 96 VAL A C 1
ATOM 692 O O . VAL A 1 96 ? -21.569 -3.297 18.965 1.00 66.94 96 VAL A O 1
ATOM 695 N N . ILE A 1 97 ? -20.304 -1.937 17.723 1.00 62.62 97 ILE A N 1
ATOM 696 C CA . ILE A 1 97 ? -19.064 -2.226 18.452 1.00 62.62 97 ILE A CA 1
ATOM 697 C C . ILE A 1 97 ? -18.782 -1.227 19.583 1.00 62.62 97 ILE A C 1
ATOM 699 O O . ILE A 1 97 ? -18.692 -0.022 19.368 1.00 62.62 97 ILE A O 1
ATOM 703 N N . HIS A 1 98 ? -18.558 -1.746 20.796 1.00 58.53 98 HIS A N 1
ATOM 704 C CA . HIS A 1 98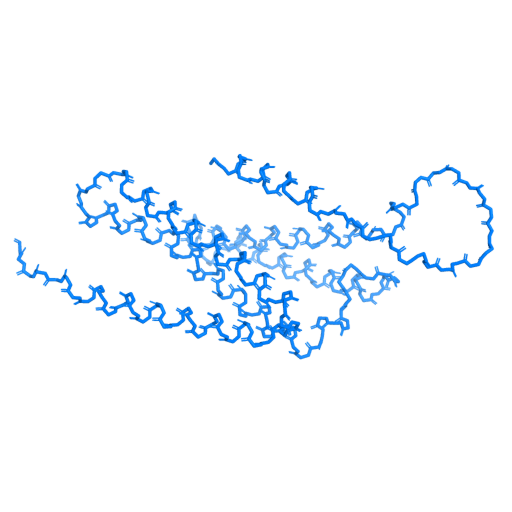 ? -18.101 -0.967 21.960 1.00 58.53 98 HIS A CA 1
ATOM 705 C C . HIS A 1 98 ? -16.571 -0.754 22.005 1.00 58.53 98 HIS A C 1
ATOM 707 O O . HIS A 1 98 ? -16.105 0.228 22.583 1.00 58.53 98 HIS A O 1
ATOM 713 N N . ARG A 1 99 ? -15.781 -1.645 21.387 1.00 61.97 99 ARG A N 1
ATOM 714 C CA . ARG A 1 99 ? -14.323 -1.522 21.181 1.00 61.97 99 ARG A CA 1
ATOM 715 C C . ARG A 1 99 ? -13.973 -1.690 19.690 1.00 61.97 99 ARG A C 1
ATOM 717 O O . ARG A 1 99 ? -13.750 -2.816 19.260 1.00 61.97 99 ARG A O 1
ATOM 724 N N . PRO A 1 100 ? -14.001 -0.610 18.890 1.00 61.47 100 PRO A N 1
ATOM 725 C CA . PRO A 1 100 ? -13.816 -0.690 17.440 1.00 61.47 100 PRO A CA 1
ATOM 726 C C . PRO A 1 100 ? -12.401 -1.157 17.068 1.00 61.47 100 PRO A C 1
ATOM 728 O O . PRO A 1 100 ? -11.429 -0.734 17.702 1.00 61.47 100 PRO A O 1
ATOM 731 N N . LEU A 1 101 ? -12.298 -1.996 16.029 1.00 64.31 101 LEU A N 1
ATOM 732 C CA . LEU A 1 101 ? -11.032 -2.508 15.493 1.00 64.31 101 LEU A CA 1
ATOM 733 C C . LEU A 1 101 ? -10.179 -1.353 14.946 1.00 64.31 101 LEU A C 1
ATOM 735 O O . LEU A 1 101 ? -8.974 -1.269 15.190 1.00 64.31 101 LEU A O 1
ATOM 739 N N . ILE A 1 102 ? -10.831 -0.418 14.255 1.00 65.94 102 ILE A N 1
ATOM 740 C CA . ILE A 1 102 ? -10.276 0.854 13.823 1.00 65.94 102 ILE A CA 1
ATOM 741 C C . ILE A 1 102 ? -11.005 1.943 14.612 1.00 65.94 102 ILE A C 1
ATOM 743 O O . ILE A 1 102 ? -12.185 2.193 14.378 1.00 65.94 102 ILE A O 1
ATOM 747 N N . PRO A 1 103 ? -10.340 2.674 15.527 1.00 66.81 103 PRO A N 1
ATOM 748 C CA . PRO A 1 103 ? -10.968 3.811 16.182 1.00 66.81 103 PRO A CA 1
ATOM 749 C C . PRO A 1 103 ? -11.306 4.873 15.127 1.00 66.81 103 PRO A C 1
ATOM 751 O O . PRO A 1 103 ? -10.469 5.706 14.774 1.00 66.81 103 PRO A O 1
ATOM 754 N N . ILE A 1 104 ? -12.547 4.861 14.629 1.00 66.50 104 ILE A N 1
ATOM 755 C CA . ILE A 1 104 ? -13.026 5.722 13.537 1.00 66.50 104 ILE A CA 1
ATOM 756 C C . ILE A 1 104 ? -12.807 7.200 13.892 1.00 66.50 104 ILE A C 1
ATOM 758 O O . ILE A 1 104 ? -12.456 8.006 13.038 1.00 66.50 104 ILE A O 1
ATOM 762 N N . ARG A 1 105 ? -12.883 7.556 15.183 1.00 66.56 105 ARG A N 1
ATOM 763 C CA . ARG A 1 105 ? -12.545 8.899 15.699 1.00 66.56 105 ARG A CA 1
ATOM 764 C C . ARG A 1 105 ? -11.095 9.316 15.459 1.00 66.56 105 ARG A C 1
ATOM 766 O O . ARG A 1 105 ? -10.834 10.511 15.356 1.00 66.56 105 ARG A O 1
ATOM 773 N N . ASN A 1 106 ? -10.158 8.373 15.403 1.00 64.69 106 ASN A N 1
ATOM 774 C CA . ASN A 1 106 ? -8.764 8.645 15.067 1.00 64.69 106 ASN A CA 1
ATOM 775 C C . ASN A 1 106 ? -8.571 8.695 13.551 1.00 64.69 106 ASN A C 1
ATOM 777 O O . ASN A 1 106 ? -7.866 9.583 13.083 1.00 64.69 106 ASN A O 1
ATOM 781 N N . CYS A 1 107 ? -9.255 7.832 12.793 1.00 64.81 107 CYS A N 1
ATOM 782 C CA . CYS A 1 107 ? -9.250 7.867 11.326 1.00 64.81 107 CYS A CA 1
ATOM 783 C C . CYS A 1 107 ? -9.877 9.165 10.773 1.00 64.81 107 CYS A C 1
ATOM 785 O O . CYS A 1 107 ? -9.388 9.754 9.816 1.00 64.81 107 CYS A O 1
ATOM 787 N N . ALA A 1 108 ? -10.898 9.696 11.450 1.00 66.31 108 ALA A N 1
ATOM 7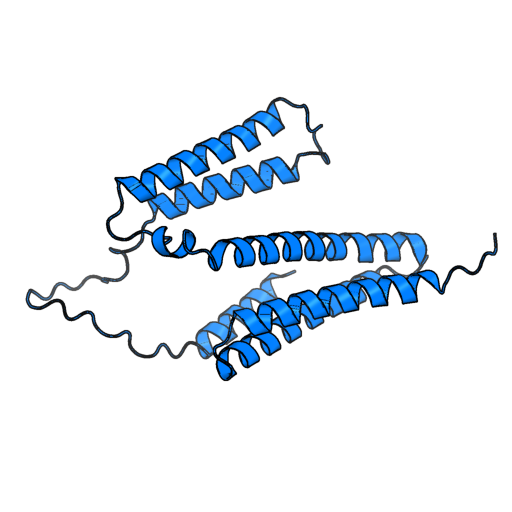88 C CA . ALA A 1 108 ? -11.542 10.966 11.123 1.00 66.31 108 ALA A CA 1
ATOM 789 C C . ALA A 1 108 ? -10.689 12.207 11.453 1.00 66.31 108 ALA A C 1
ATOM 791 O O . ALA A 1 108 ? -11.075 13.330 11.118 1.00 66.31 108 ALA A O 1
ATOM 792 N N . ARG A 1 109 ? -9.528 12.058 12.109 1.00 73.50 109 ARG A N 1
ATOM 793 C CA . ARG A 1 109 ? -8.634 13.198 12.348 1.00 73.50 109 ARG A CA 1
ATOM 794 C C . ARG A 1 109 ? -7.967 13.602 11.034 1.00 73.50 109 ARG A C 1
ATOM 796 O O . ARG A 1 109 ? -7.380 12.772 10.348 1.00 73.50 109 ARG A O 1
ATOM 803 N N . ARG A 1 110 ? -7.965 14.910 10.745 1.00 64.94 110 ARG A N 1
ATOM 804 C CA . ARG A 1 110 ? -7.288 15.528 9.585 1.00 64.94 110 ARG A CA 1
ATOM 805 C C . ARG A 1 110 ? -5.897 14.979 9.242 1.00 64.94 110 ARG A C 1
ATOM 807 O O . ARG A 1 110 ? -5.637 14.853 8.053 1.00 64.94 110 ARG A O 1
ATOM 814 N N . PRO A 1 111 ? -5.004 14.653 10.196 1.00 72.19 111 PRO A N 1
ATOM 815 C CA . PRO A 1 111 ? -3.714 14.076 9.852 1.00 72.19 111 PRO A CA 1
ATOM 816 C C . PRO A 1 111 ? -3.767 12.686 9.190 1.00 72.19 111 PRO A C 1
ATOM 818 O O . PRO A 1 111 ? -2.864 12.351 8.437 1.00 72.19 111 PRO A O 1
ATOM 821 N N . VAL A 1 112 ? -4.775 11.853 9.437 1.00 77.56 112 VAL A N 1
ATOM 822 C CA . VAL A 1 112 ? -4.718 10.445 9.000 1.00 77.56 112 VAL A CA 1
ATOM 823 C C . VAL A 1 112 ? -4.991 10.294 7.501 1.00 77.56 112 VAL A C 1
ATOM 825 O O . VAL A 1 112 ? -4.303 9.531 6.829 1.00 77.56 112 VAL A O 1
ATOM 828 N N . TRP A 1 113 ? -5.919 11.079 6.952 1.00 79.12 113 TRP A N 1
ATOM 829 C CA . TRP A 1 113 ? -6.289 11.010 5.534 1.00 79.12 113 TRP A CA 1
ATOM 830 C C . TRP A 1 113 ? -5.137 11.305 4.558 1.00 79.12 113 TRP A C 1
ATOM 832 O O . TRP A 1 113 ? -4.920 10.492 3.659 1.00 79.12 113 TRP A O 1
ATOM 842 N N . PRO A 1 114 ? -4.355 12.395 4.710 1.00 79.94 114 PRO A N 1
ATOM 843 C CA . PRO A 1 114 ? -3.223 12.651 3.824 1.00 79.94 114 PRO A CA 1
ATOM 844 C C . PRO A 1 114 ? -2.143 11.575 3.932 1.00 79.94 114 PRO A C 1
ATOM 846 O O . PRO A 1 114 ? -1.540 11.233 2.924 1.00 79.94 114 PRO A O 1
ATOM 849 N N . ILE A 1 115 ? -1.916 11.018 5.127 1.00 80.19 115 ILE A N 1
ATOM 850 C CA . ILE A 1 115 ? -0.939 9.938 5.327 1.00 80.19 115 ILE A CA 1
ATOM 851 C C . ILE A 1 115 ? -1.376 8.698 4.549 1.00 80.19 115 ILE A C 1
ATOM 853 O O . ILE A 1 115 ? -0.590 8.166 3.773 1.00 80.19 115 ILE A O 1
ATOM 857 N N . LEU A 1 116 ? -2.637 8.284 4.704 1.00 83.31 116 LEU A N 1
ATOM 858 C CA . LEU A 1 116 ? -3.198 7.144 3.979 1.00 83.31 116 LEU A CA 1
ATOM 859 C C . LEU A 1 116 ? -3.116 7.338 2.462 1.00 83.31 116 LEU A C 1
ATOM 861 O O . LEU A 1 116 ? -2.695 6.425 1.758 1.00 83.31 116 LEU A O 1
ATOM 865 N N . LEU A 1 117 ? -3.462 8.529 1.964 1.00 84.38 117 LEU A N 1
ATOM 866 C CA . LEU A 1 117 ? -3.374 8.847 0.538 1.00 84.38 117 LEU A CA 1
ATOM 867 C C . LEU A 1 117 ? -1.929 8.794 0.034 1.00 84.38 117 LEU A C 1
ATOM 869 O O . LEU A 1 117 ? -1.664 8.154 -0.978 1.00 84.38 117 LEU A O 1
ATOM 873 N N . VAL A 1 118 ? -0.985 9.422 0.738 1.00 84.06 118 VAL A N 1
ATOM 874 C CA . VAL A 1 118 ? 0.434 9.403 0.352 1.00 84.06 118 VAL A CA 1
ATOM 875 C C . VAL A 1 118 ? 0.973 7.975 0.339 1.00 84.06 118 VAL A C 1
ATOM 877 O O . VAL A 1 118 ? 1.633 7.596 -0.625 1.00 84.06 118 VAL A O 1
ATOM 880 N N . THR A 1 119 ? 0.668 7.163 1.354 1.00 83.19 119 THR A N 1
ATOM 881 C CA . THR A 1 119 ? 1.070 5.750 1.388 1.00 83.19 119 THR A CA 1
ATOM 882 C C . THR A 1 119 ? 0.461 4.971 0.224 1.00 83.19 119 THR A C 1
ATOM 884 O O . THR A 1 119 ? 1.187 4.256 -0.460 1.00 83.19 119 THR A O 1
ATOM 887 N N . PHE A 1 120 ? -0.827 5.173 -0.065 1.00 85.62 120 PHE A N 1
ATOM 888 C CA . PHE A 1 120 ? -1.518 4.520 -1.178 1.00 85.62 120 PHE A CA 1
ATOM 889 C C . PHE A 1 120 ? -0.877 4.847 -2.534 1.00 85.62 120 PHE A C 1
ATOM 891 O O . PHE A 1 120 ? -0.497 3.942 -3.276 1.00 85.62 120 PHE A O 1
ATOM 898 N N . PHE A 1 121 ? -0.685 6.132 -2.849 1.00 85.88 121 PHE A N 1
ATOM 899 C CA . PHE A 1 121 ? -0.054 6.541 -4.108 1.00 85.88 121 PHE A CA 1
ATOM 900 C C . PHE A 1 121 ? 1.413 6.107 -4.188 1.00 85.88 121 PHE A C 1
ATOM 902 O O . PHE A 1 121 ? 1.871 5.697 -5.255 1.00 85.88 121 PHE A O 1
ATOM 909 N N . LYS A 1 122 ? 2.149 6.144 -3.069 1.00 85.25 122 LYS A N 1
ATOM 910 C CA . LYS A 1 122 ? 3.528 5.646 -3.008 1.00 85.25 122 LYS A CA 1
ATOM 911 C C . LYS A 1 122 ? 3.589 4.157 -3.329 1.00 85.25 122 LYS A C 1
ATOM 913 O O . LYS A 1 122 ? 4.479 3.749 -4.068 1.00 85.25 122 LYS A O 1
ATOM 918 N N . ASP A 1 123 ? 2.697 3.338 -2.774 1.00 85.75 123 ASP A N 1
ATOM 919 C CA . ASP A 1 123 ? 2.701 1.894 -3.036 1.00 85.75 123 ASP A CA 1
ATOM 920 C C . ASP A 1 123 ? 2.247 1.568 -4.455 1.00 85.75 123 ASP A C 1
ATOM 922 O O . ASP A 1 123 ? 2.830 0.686 -5.086 1.00 85.75 123 ASP A O 1
ATOM 926 N N . MET A 1 124 ? 1.304 2.333 -5.006 1.00 84.81 124 MET A N 1
ATOM 927 C CA . MET A 1 124 ? 0.921 2.222 -6.412 1.00 84.81 124 MET A CA 1
ATOM 928 C C . MET A 1 124 ? 2.107 2.523 -7.344 1.00 84.81 124 MET A C 1
ATOM 930 O O . MET A 1 124 ? 2.407 1.733 -8.239 1.00 84.81 124 MET A O 1
ATOM 934 N N . ALA A 1 125 ? 2.835 3.618 -7.101 1.00 85.12 125 ALA A N 1
ATOM 935 C CA . ALA A 1 125 ? 4.018 3.983 -7.881 1.00 85.12 125 ALA A CA 1
ATOM 936 C C . ALA A 1 125 ? 5.164 2.968 -7.720 1.00 85.12 125 ALA A C 1
ATOM 938 O O . ALA A 1 125 ? 5.779 2.565 -8.707 1.00 85.12 125 ALA A O 1
ATOM 939 N N . PHE A 1 126 ? 5.428 2.523 -6.488 1.00 84.69 126 PHE A N 1
ATOM 940 C CA . PHE A 1 126 ? 6.471 1.540 -6.189 1.00 84.69 126 PHE A CA 1
ATOM 941 C C . PHE A 1 126 ? 6.192 0.195 -6.866 1.00 84.69 126 PHE A C 1
ATOM 943 O O . PHE A 1 126 ? 7.073 -0.365 -7.513 1.00 84.69 126 PHE A O 1
ATOM 950 N N . THR A 1 127 ? 4.949 -0.283 -6.791 1.00 85.38 127 THR A N 1
ATOM 951 C CA . THR A 1 127 ? 4.517 -1.508 -7.476 1.00 85.38 127 THR A CA 1
ATOM 952 C C . THR A 1 127 ? 4.642 -1.363 -8.992 1.00 85.38 127 THR A C 1
ATOM 954 O O . THR A 1 127 ? 5.138 -2.270 -9.650 1.00 85.38 127 THR A O 1
ATOM 957 N N . GLY A 1 128 ? 4.289 -0.205 -9.558 1.00 84.00 128 GLY A N 1
ATOM 958 C CA . GLY A 1 128 ? 4.501 0.072 -10.981 1.00 84.00 128 GLY A CA 1
ATOM 959 C C . GLY A 1 128 ? 5.974 -0.029 -11.396 1.00 84.00 128 GLY A C 1
ATOM 960 O O . GLY A 1 128 ? 6.295 -0.702 -12.375 1.00 84.00 128 GLY A O 1
ATOM 961 N N . MET A 1 129 ? 6.887 0.568 -10.623 1.00 79.75 129 MET A N 1
ATOM 962 C CA . MET A 1 129 ? 8.331 0.476 -10.880 1.00 79.75 129 MET A CA 1
ATOM 963 C C . MET A 1 129 ? 8.854 -0.961 -10.789 1.00 79.75 129 MET A C 1
ATOM 965 O O . MET A 1 129 ? 9.665 -1.356 -11.626 1.00 79.75 129 MET A O 1
ATOM 969 N N . LEU A 1 130 ? 8.357 -1.755 -9.833 1.00 83.50 130 LEU A N 1
ATOM 970 C CA . LEU A 1 130 ? 8.733 -3.165 -9.675 1.00 83.50 130 LEU A CA 1
ATOM 971 C C . LEU A 1 130 ? 8.454 -4.007 -10.929 1.00 83.50 130 LEU A C 1
ATOM 973 O O . LEU A 1 130 ? 9.183 -4.964 -11.176 1.00 83.50 130 LEU A O 1
ATOM 977 N N . PHE A 1 131 ? 7.442 -3.656 -11.730 1.00 80.31 131 PHE A N 1
ATOM 978 C CA . PHE A 1 131 ? 7.129 -4.353 -12.984 1.00 80.31 131 PHE A CA 1
ATOM 979 C C . PHE A 1 131 ? 7.759 -3.697 -14.216 1.00 80.31 131 PHE A C 1
ATOM 981 O O . PHE A 1 131 ? 8.297 -4.392 -15.076 1.00 80.31 131 PHE A O 1
ATOM 988 N N . VAL A 1 132 ? 7.726 -2.365 -14.317 1.00 79.75 132 VAL A N 1
ATOM 989 C CA . VAL A 1 132 ? 8.204 -1.647 -15.510 1.00 79.75 132 VAL A CA 1
ATOM 990 C C . VAL A 1 132 ? 9.718 -1.767 -15.678 1.00 79.75 132 VAL A C 1
ATOM 992 O O . VAL A 1 132 ? 10.180 -1.995 -16.793 1.00 79.75 132 VAL A O 1
ATOM 995 N N . ILE A 1 133 ? 10.491 -1.665 -14.592 1.00 78.69 133 ILE A N 1
ATOM 996 C CA . ILE A 1 133 ? 11.960 -1.747 -14.640 1.00 78.69 133 ILE A CA 1
ATOM 997 C C . ILE A 1 133 ? 12.437 -3.083 -15.235 1.00 78.69 133 ILE A C 1
ATOM 999 O O . ILE A 1 133 ? 13.178 -3.047 -16.220 1.00 78.69 133 ILE A O 1
ATOM 1003 N N . PRO A 1 134 ? 12.034 -4.263 -14.720 1.00 77.38 134 PRO A N 1
ATOM 1004 C CA . PRO A 1 134 ? 12.501 -5.524 -15.283 1.00 77.38 134 PRO A CA 1
ATOM 1005 C C . PRO A 1 134 ? 11.987 -5.744 -16.706 1.00 77.38 134 PRO A C 1
ATOM 1007 O O . PRO A 1 134 ? 12.754 -6.207 -17.542 1.00 77.38 134 PRO A O 1
ATOM 1010 N N . ILE A 1 135 ? 10.735 -5.384 -17.019 1.00 81.06 135 ILE A N 1
ATOM 1011 C CA . ILE A 1 135 ? 10.205 -5.496 -18.388 1.00 81.06 135 ILE A CA 1
ATOM 1012 C C . ILE A 1 135 ? 11.048 -4.661 -19.353 1.00 81.06 135 ILE A C 1
ATOM 1014 O O . ILE A 1 135 ? 11.442 -5.160 -20.404 1.00 81.06 135 ILE A O 1
ATOM 1018 N N . TYR A 1 136 ? 11.376 -3.423 -18.983 1.00 76.25 136 TYR A N 1
ATOM 1019 C CA . TYR A 1 136 ? 12.203 -2.567 -19.819 1.00 76.25 136 TYR A CA 1
ATOM 1020 C C . TYR A 1 136 ? 13.591 -3.163 -20.034 1.00 76.25 136 TYR A C 1
ATOM 1022 O O . TYR A 1 136 ? 14.021 -3.261 -21.176 1.00 76.25 136 TYR A O 1
ATOM 1030 N N . VAL A 1 137 ? 14.280 -3.589 -18.972 1.00 72.00 137 VAL A N 1
ATOM 1031 C CA . VAL A 1 137 ? 15.626 -4.185 -19.071 1.00 72.00 137 VAL A CA 1
ATOM 1032 C C . VAL A 1 137 ? 15.604 -5.456 -19.922 1.00 72.00 137 VAL A C 1
ATOM 1034 O O . VAL A 1 137 ? 16.487 -5.648 -20.753 1.00 72.00 137 VAL A O 1
ATOM 1037 N N . ASN A 1 138 ? 14.565 -6.283 -19.788 1.00 72.50 138 ASN A N 1
ATOM 1038 C CA . ASN A 1 138 ? 14.398 -7.491 -20.596 1.00 72.50 138 ASN A CA 1
ATOM 1039 C C . ASN A 1 138 ? 14.198 -7.183 -22.092 1.00 72.50 138 ASN A C 1
ATOM 1041 O O . ASN A 1 138 ? 14.623 -7.969 -22.935 1.00 72.50 138 ASN A O 1
ATOM 1045 N N . VAL A 1 139 ? 13.561 -6.056 -22.432 1.00 74.44 139 VAL A N 1
ATOM 1046 C CA . VAL A 1 139 ? 13.253 -5.672 -23.821 1.00 74.44 139 VAL A CA 1
ATOM 1047 C C . VAL A 1 139 ? 14.374 -4.846 -24.463 1.00 74.44 139 VAL A C 1
ATOM 1049 O O . VAL A 1 139 ? 14.696 -5.062 -25.630 1.00 74.44 139 VAL A O 1
ATOM 1052 N N . SER A 1 140 ? 14.979 -3.910 -23.731 1.00 68.31 140 SER A N 1
ATOM 1053 C CA . SER A 1 140 ? 15.957 -2.952 -24.265 1.00 68.31 140 SER A CA 1
ATOM 1054 C C . SER A 1 140 ? 17.399 -3.457 -24.239 1.00 68.31 140 SER A C 1
ATOM 1056 O O . SER A 1 140 ? 18.180 -3.082 -25.110 1.00 68.31 140 SER A O 1
ATOM 1058 N N . ALA A 1 141 ? 17.777 -4.323 -23.291 1.00 57.69 141 ALA A N 1
ATOM 1059 C CA . ALA A 1 141 ? 19.190 -4.629 -23.072 1.00 57.69 141 ALA A CA 1
ATOM 1060 C C . ALA A 1 141 ? 19.759 -5.745 -23.965 1.00 57.69 141 ALA A C 1
ATOM 1062 O O . ALA A 1 141 ? 20.970 -5.943 -23.950 1.00 57.69 141 ALA A O 1
ATOM 1063 N N . ARG A 1 142 ? 18.935 -6.536 -24.684 1.00 54.62 142 ARG A N 1
ATOM 1064 C CA . ARG A 1 142 ? 19.354 -7.834 -25.291 1.00 54.62 142 ARG A CA 1
ATOM 1065 C C . ARG A 1 142 ? 20.178 -8.722 -24.329 1.00 54.62 142 ARG A C 1
ATOM 1067 O O . ARG A 1 142 ? 20.887 -9.628 -24.760 1.00 54.62 142 ARG A O 1
ATOM 1074 N N . GLY A 1 143 ? 20.106 -8.434 -23.033 1.00 53.56 143 GLY A N 1
ATOM 1075 C CA . GLY A 1 143 ? 21.109 -8.771 -22.039 1.00 53.56 143 GLY A CA 1
ATOM 1076 C C . GLY A 1 143 ? 20.483 -9.636 -20.967 1.00 53.56 143 GLY A C 1
ATOM 1077 O O . GLY A 1 143 ? 19.365 -9.385 -20.531 1.00 53.56 143 GLY A O 1
ATOM 1078 N N . GLU A 1 144 ? 21.216 -10.684 -20.620 1.00 60.44 144 GLU A N 1
ATOM 1079 C CA . GLU A 1 144 ? 20.879 -11.792 -19.733 1.00 60.44 144 GLU A CA 1
ATOM 1080 C C . GLU A 1 144 ? 19.803 -11.478 -18.677 1.00 60.44 144 GLU A C 1
ATOM 1082 O O . GLU A 1 144 ? 19.930 -10.541 -17.887 1.00 60.44 144 GLU A O 1
ATOM 1087 N N . SER A 1 145 ? 18.785 -12.347 -18.593 1.00 62.84 145 SER A N 1
ATOM 1088 C CA . SER A 1 145 ? 17.699 -12.309 -17.591 1.00 62.84 145 SER A CA 1
ATOM 1089 C C . SER A 1 145 ? 18.189 -12.161 -16.136 1.00 62.84 145 SER A C 1
ATOM 1091 O O . SER A 1 145 ? 17.414 -11.800 -15.249 1.00 62.84 145 SER A O 1
ATOM 1093 N N . TRP A 1 146 ? 19.473 -12.432 -15.893 1.00 70.00 146 TRP A N 1
ATOM 1094 C CA . TRP A 1 146 ? 20.190 -12.207 -14.645 1.00 70.00 146 TRP A CA 1
ATOM 1095 C C . TRP A 1 146 ? 20.197 -10.736 -14.193 1.00 70.00 146 TRP A C 1
ATOM 1097 O O . TRP A 1 146 ? 19.928 -10.454 -13.025 1.00 70.00 146 TRP A O 1
ATOM 1107 N N . THR A 1 147 ? 20.433 -9.782 -15.097 1.00 71.69 147 THR A N 1
ATOM 1108 C CA . THR A 1 147 ? 20.603 -8.359 -14.744 1.00 71.69 147 THR A CA 1
ATOM 1109 C C . THR A 1 147 ? 19.295 -7.729 -14.267 1.00 71.69 147 THR A C 1
ATOM 1111 O O . THR A 1 147 ? 19.282 -6.972 -13.295 1.00 71.69 147 THR A O 1
ATOM 1114 N N . ALA A 1 148 ? 18.170 -8.098 -14.888 1.00 70.12 148 ALA A N 1
ATOM 1115 C CA . ALA A 1 148 ? 16.837 -7.671 -14.460 1.00 70.12 148 ALA A CA 1
ATOM 1116 C C . ALA A 1 148 ? 16.487 -8.207 -13.058 1.00 70.12 148 ALA A C 1
ATOM 1118 O O . ALA A 1 148 ? 15.945 -7.478 -12.224 1.00 70.12 148 ALA A O 1
ATOM 1119 N N . GLY A 1 149 ? 16.846 -9.466 -12.777 1.00 71.94 149 GLY A N 1
ATOM 1120 C CA . GLY A 1 149 ? 16.687 -10.067 -11.452 1.00 71.94 149 GLY A CA 1
ATOM 1121 C C . GLY A 1 149 ? 17.543 -9.378 -10.387 1.00 71.94 149 GLY A C 1
ATOM 1122 O O . GLY A 1 149 ? 17.054 -9.091 -9.293 1.00 71.94 149 GLY A O 1
ATOM 1123 N N . LEU A 1 150 ? 18.794 -9.046 -10.721 1.00 80.38 150 LEU A N 1
ATOM 1124 C CA . LEU A 1 150 ? 19.719 -8.362 -9.817 1.00 80.38 150 LEU A CA 1
ATOM 1125 C C . LEU A 1 150 ? 19.237 -6.948 -9.460 1.00 80.38 150 LEU A C 1
ATOM 1127 O O . LEU A 1 150 ? 19.277 -6.567 -8.292 1.00 80.38 150 LEU A O 1
ATOM 1131 N N . LEU A 1 151 ? 18.725 -6.190 -10.435 1.00 79.25 151 LEU A N 1
ATOM 1132 C CA . LEU A 1 151 ? 18.150 -4.859 -10.202 1.00 79.25 151 LEU A CA 1
ATOM 1133 C C . LEU A 1 151 ? 16.929 -4.914 -9.279 1.00 79.25 151 LEU A C 1
ATOM 1135 O O . LEU A 1 151 ? 16.802 -4.083 -8.381 1.00 79.25 151 LEU A O 1
ATOM 1139 N N . ASN A 1 152 ? 16.060 -5.911 -9.450 1.00 79.81 152 ASN A N 1
ATOM 1140 C CA . ASN A 1 152 ? 14.883 -6.069 -8.597 1.00 79.81 152 ASN A CA 1
ATOM 1141 C C . ASN A 1 152 ? 15.263 -6.470 -7.157 1.00 79.81 152 ASN A C 1
ATOM 1143 O O . ASN A 1 152 ? 14.701 -5.965 -6.179 1.00 79.81 152 ASN A O 1
ATOM 1147 N N . ALA A 1 153 ? 16.278 -7.327 -7.012 1.00 81.62 153 ALA A N 1
ATOM 1148 C CA . ALA A 1 153 ? 16.847 -7.669 -5.712 1.00 81.62 153 ALA A CA 1
ATOM 1149 C C . ALA A 1 153 ? 17.463 -6.437 -5.028 1.00 81.62 153 ALA A C 1
ATOM 1151 O O . ALA A 1 153 ? 17.233 -6.208 -3.840 1.00 81.62 153 ALA A O 1
ATOM 1152 N N . LEU A 1 154 ? 18.190 -5.605 -5.778 1.00 83.44 154 LEU A N 1
ATOM 1153 C CA . LEU A 1 154 ? 18.799 -4.385 -5.254 1.00 83.44 154 LEU A CA 1
ATOM 1154 C C . LEU A 1 154 ? 17.744 -3.343 -4.854 1.00 83.44 154 LEU A C 1
ATOM 1156 O O . LEU A 1 154 ? 17.872 -2.716 -3.803 1.00 83.44 154 LEU A O 1
ATOM 1160 N N . LEU A 1 155 ? 16.669 -3.209 -5.635 1.00 81.62 155 LEU A N 1
ATOM 1161 C CA . LEU A 1 155 ? 15.523 -2.356 -5.311 1.00 81.62 155 LEU A CA 1
ATOM 1162 C C . LEU A 1 155 ? 14.841 -2.800 -4.008 1.00 81.62 155 LEU A C 1
ATOM 1164 O O . LEU A 1 155 ? 14.548 -1.972 -3.144 1.00 81.62 155 LEU A O 1
ATOM 1168 N N . SER A 1 156 ? 14.658 -4.110 -3.830 1.00 82.38 156 SER A N 1
ATOM 1169 C CA . SER A 1 156 ? 14.095 -4.693 -2.606 1.00 82.38 156 SER A CA 1
ATOM 1170 C C . SER A 1 156 ? 14.997 -4.453 -1.390 1.00 82.38 156 SER A C 1
ATOM 1172 O O . SER A 1 156 ? 14.516 -4.042 -0.334 1.00 82.38 156 SER A O 1
ATOM 1174 N N . LEU A 1 157 ? 16.316 -4.626 -1.540 1.00 83.94 157 LEU A N 1
ATOM 1175 C CA . LEU A 1 157 ? 17.293 -4.315 -0.491 1.00 83.94 157 LEU A CA 1
ATOM 1176 C C . LEU A 1 157 ? 17.279 -2.827 -0.120 1.00 83.94 157 LEU A C 1
ATOM 1178 O O . LEU A 1 157 ? 17.272 -2.488 1.064 1.00 83.94 157 LEU A O 1
ATOM 1182 N N . GLY A 1 158 ? 17.216 -1.938 -1.112 1.00 82.88 158 GLY A N 1
ATOM 1183 C CA . GLY A 1 158 ? 17.089 -0.498 -0.893 1.00 82.88 158 GLY A CA 1
ATOM 1184 C C . GLY A 1 158 ? 15.826 -0.143 -0.107 1.00 82.88 158 GLY A C 1
ATOM 1185 O O . GLY A 1 158 ? 15.893 0.631 0.850 1.00 82.88 158 GLY A O 1
ATOM 1186 N N . ALA A 1 159 ? 14.691 -0.764 -0.442 1.00 81.50 159 ALA A N 1
ATOM 1187 C CA . ALA A 1 159 ? 13.437 -0.584 0.285 1.00 81.50 159 ALA A CA 1
ATOM 1188 C C . ALA A 1 159 ? 13.534 -1.065 1.744 1.00 81.50 159 ALA A C 1
ATOM 1190 O O . ALA A 1 159 ? 13.074 -0.365 2.648 1.00 81.50 159 ALA A O 1
ATOM 1191 N N . MET A 1 160 ? 14.180 -2.209 1.998 1.00 83.44 160 MET A N 1
ATOM 1192 C CA . MET A 1 160 ? 14.405 -2.723 3.355 1.00 83.44 160 MET A CA 1
ATOM 1193 C C . MET A 1 160 ? 15.264 -1.778 4.202 1.00 83.44 160 MET A C 1
ATOM 1195 O O . MET A 1 160 ? 14.900 -1.455 5.335 1.00 83.44 160 MET A O 1
ATOM 1199 N N . ILE A 1 161 ? 16.391 -1.311 3.656 1.00 85.50 161 ILE A N 1
ATOM 1200 C CA . ILE A 1 161 ? 17.295 -0.383 4.350 1.00 85.50 161 ILE A CA 1
ATOM 1201 C C . ILE A 1 161 ? 16.584 0.948 4.606 1.00 85.50 161 ILE A C 1
ATOM 1203 O O . ILE A 1 161 ? 16.660 1.482 5.712 1.00 85.50 161 ILE A O 1
ATOM 1207 N N . GLY A 1 162 ? 15.844 1.459 3.618 1.00 82.25 162 GLY A N 1
ATOM 1208 C CA . GLY A 1 162 ? 15.047 2.677 3.747 1.00 82.25 162 GLY A CA 1
ATOM 1209 C C . GLY A 1 162 ? 13.997 2.568 4.852 1.00 82.25 162 GLY A C 1
ATOM 1210 O O . GLY A 1 162 ? 13.927 3.438 5.719 1.00 82.25 162 GLY A O 1
ATOM 1211 N N . ALA A 1 163 ? 13.232 1.474 4.881 1.00 81.38 163 ALA A N 1
ATOM 1212 C CA . ALA A 1 163 ? 12.233 1.223 5.918 1.00 81.38 163 ALA A CA 1
ATOM 1213 C C . ALA A 1 163 ? 12.859 1.163 7.322 1.00 81.38 163 ALA A C 1
ATOM 1215 O O . ALA A 1 163 ? 12.339 1.777 8.256 1.00 81.38 163 ALA A O 1
ATOM 1216 N N . ALA A 1 164 ? 14.004 0.488 7.471 1.00 82.81 164 ALA A N 1
ATOM 1217 C CA . ALA A 1 164 ? 14.731 0.418 8.737 1.00 82.81 164 ALA A CA 1
ATOM 1218 C C . ALA A 1 164 ? 15.272 1.790 9.175 1.00 82.81 164 ALA A C 1
ATOM 1220 O O . ALA A 1 164 ? 15.122 2.175 10.338 1.00 82.81 164 ALA A O 1
ATOM 1221 N N . ALA A 1 165 ? 15.853 2.555 8.247 1.00 83.62 165 ALA A N 1
ATOM 1222 C CA . ALA A 1 165 ? 16.385 3.887 8.513 1.00 83.62 165 ALA A CA 1
ATOM 1223 C C . ALA A 1 165 ? 15.281 4.859 8.952 1.00 83.62 165 ALA A C 1
ATOM 1225 O O . ALA A 1 165 ? 15.437 5.566 9.949 1.00 83.62 165 ALA A O 1
ATOM 1226 N N . ILE A 1 166 ? 14.142 4.852 8.258 1.00 80.69 166 ILE A N 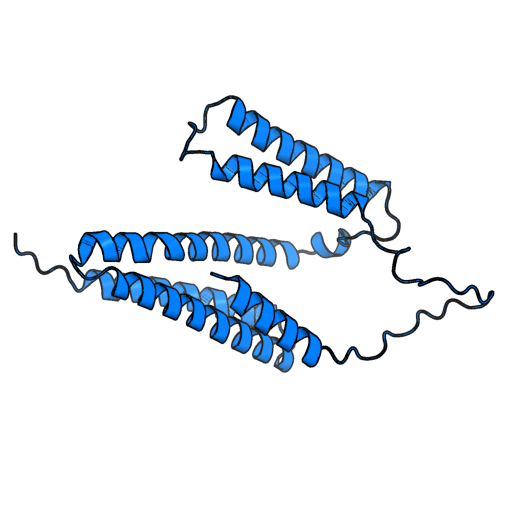1
ATOM 1227 C CA . ILE A 1 166 ? 12.975 5.674 8.598 1.00 80.69 166 ILE A CA 1
ATOM 1228 C C . ILE A 1 166 ? 12.401 5.241 9.950 1.00 80.69 166 ILE A C 1
ATOM 1230 O O . ILE A 1 166 ? 12.130 6.090 10.796 1.00 80.69 166 ILE A O 1
ATOM 1234 N N . GLY A 1 167 ? 12.285 3.935 10.213 1.00 78.31 167 GLY A N 1
ATOM 1235 C CA . GLY A 1 167 ? 11.827 3.415 11.505 1.00 78.31 167 GLY A CA 1
ATOM 1236 C C . GLY A 1 167 ? 12.716 3.856 12.672 1.00 78.31 167 GLY A C 1
ATOM 1237 O O . GLY A 1 167 ? 12.215 4.291 13.712 1.00 78.31 167 GLY A O 1
ATOM 1238 N N . PHE A 1 168 ? 14.038 3.829 12.486 1.00 80.44 168 PHE A N 1
ATOM 1239 C CA . PHE A 1 168 ? 14.993 4.321 13.479 1.00 80.44 168 PHE A CA 1
ATOM 1240 C C . PHE A 1 168 ? 14.886 5.839 13.681 1.00 80.44 168 PHE A C 1
ATOM 1242 O O . PHE A 1 168 ? 14.865 6.315 14.818 1.00 80.44 168 PHE A O 1
ATOM 1249 N N . ARG A 1 169 ? 14.755 6.607 12.593 1.00 77.25 169 ARG A N 1
ATOM 1250 C CA . ARG A 1 169 ? 14.586 8.067 12.651 1.00 77.25 169 ARG A CA 1
ATOM 1251 C C . ARG A 1 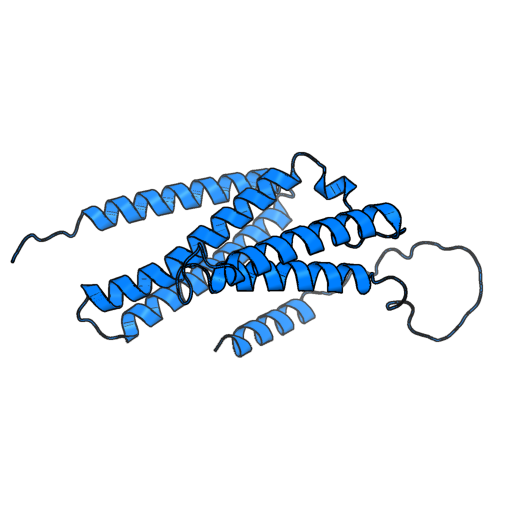169 ? 13.286 8.474 13.336 1.00 77.25 169 ARG A C 1
ATOM 1253 O O . ARG A 1 169 ? 13.315 9.339 14.207 1.00 77.25 169 ARG A O 1
ATOM 1260 N N . ILE A 1 170 ? 12.169 7.814 13.032 1.00 80.38 170 ILE A N 1
ATOM 1261 C CA . ILE A 1 170 ? 10.880 8.056 13.695 1.00 80.38 170 ILE A CA 1
ATOM 1262 C C . ILE A 1 170 ? 10.985 7.749 15.192 1.00 80.38 170 ILE A C 1
ATOM 1264 O O . ILE A 1 170 ? 10.506 8.543 16.003 1.00 80.38 170 ILE A O 1
ATOM 1268 N N . ARG A 1 171 ? 11.654 6.650 15.572 1.00 77.38 171 ARG A N 1
ATOM 1269 C CA . ARG A 1 171 ? 11.883 6.296 16.982 1.00 77.38 171 ARG A CA 1
ATOM 1270 C C . ARG A 1 171 ? 12.667 7.376 17.731 1.00 77.38 171 ARG A C 1
ATOM 1272 O O . ARG A 1 171 ? 12.354 7.642 18.886 1.00 77.38 171 ARG A O 1
ATOM 1279 N N . ASN A 1 172 ? 13.664 7.984 17.091 1.00 77.94 172 ASN A N 1
ATOM 1280 C CA . ASN A 1 172 ? 14.519 8.984 17.728 1.00 77.94 172 ASN A CA 1
ATOM 1281 C C . ASN A 1 172 ? 13.905 10.397 17.728 1.00 77.94 172 ASN A C 1
ATOM 1283 O O . ASN A 1 172 ? 14.033 11.125 18.706 1.00 77.94 172 ASN A O 1
ATOM 1287 N N . SER A 1 173 ? 13.229 10.801 16.648 1.00 76.12 173 SER A N 1
ATOM 1288 C CA . SER A 1 173 ? 12.663 12.151 16.511 1.00 76.12 173 SER A CA 1
ATOM 1289 C C . SER A 1 173 ? 11.234 12.294 17.039 1.00 76.12 173 SER A C 1
ATOM 1291 O O . SER A 1 173 ? 10.793 13.420 17.261 1.00 76.12 173 SER A O 1
ATOM 1293 N N . GLY A 1 174 ? 10.472 11.203 17.181 1.00 71.12 174 GLY A N 1
ATOM 1294 C CA . GLY A 1 174 ? 9.068 11.225 17.622 1.00 71.12 174 GLY A CA 1
ATOM 1295 C C . GLY A 1 174 ? 8.105 11.978 16.688 1.00 71.12 174 GLY A C 1
ATOM 1296 O O . GLY A 1 174 ? 6.938 12.176 17.019 1.00 71.12 174 GLY A O 1
ATOM 1297 N N . ARG A 1 175 ? 8.576 12.423 15.515 1.00 71.44 175 ARG A N 1
ATOM 1298 C CA . ARG A 1 175 ? 7.854 13.288 14.572 1.00 71.44 175 ARG A CA 1
ATOM 1299 C C . ARG A 1 175 ? 7.565 12.549 13.268 1.00 71.44 175 ARG A C 1
ATOM 1301 O O . ARG A 1 175 ? 8.403 12.499 12.378 1.00 71.44 175 ARG A O 1
ATOM 1308 N N . LEU A 1 176 ? 6.339 12.049 13.131 1.00 68.00 176 LEU A N 1
ATOM 1309 C CA . LEU A 1 176 ? 5.870 11.333 11.935 1.00 68.00 176 LEU A CA 1
ATOM 1310 C C . LEU A 1 176 ? 5.756 12.245 10.701 1.00 68.00 176 LEU A C 1
ATOM 1312 O O . LEU A 1 176 ? 6.166 11.874 9.608 1.00 68.00 176 LEU A O 1
ATOM 1316 N N . TRP A 1 177 ? 5.242 13.464 10.881 1.00 65.94 177 TRP A N 1
ATOM 1317 C CA . TRP A 1 177 ? 4.986 14.394 9.773 1.00 65.94 177 TRP A CA 1
ATOM 1318 C C . TRP A 1 177 ? 6.244 14.864 9.048 1.00 65.94 177 TRP A C 1
ATOM 1320 O O . TRP A 1 177 ? 6.240 14.967 7.826 1.00 65.94 177 TRP A O 1
ATOM 1330 N N . GLY A 1 178 ? 7.318 15.138 9.793 1.00 72.12 178 GLY A N 1
ATOM 1331 C CA . GLY A 1 178 ? 8.577 15.591 9.202 1.00 72.12 178 GLY A CA 1
ATOM 1332 C C . GLY A 1 178 ? 9.227 14.508 8.344 1.00 72.12 178 GLY A C 1
ATOM 1333 O O . GLY A 1 178 ? 9.666 14.790 7.235 1.00 72.12 178 GLY A O 1
ATOM 1334 N N . GLU A 1 179 ? 9.221 13.265 8.827 1.00 72.62 179 GLU A N 1
ATOM 1335 C CA . GLU A 1 179 ? 9.793 12.122 8.110 1.00 72.62 179 GLU A CA 1
ATOM 1336 C C . GLU A 1 179 ? 8.958 11.739 6.877 1.00 72.62 179 GLU A C 1
ATOM 1338 O O . GLU A 1 179 ? 9.522 11.399 5.842 1.00 72.62 179 GLU A O 1
ATOM 1343 N N . LEU A 1 180 ? 7.628 11.876 6.928 1.00 70.56 180 LEU A N 1
ATOM 1344 C CA . LEU A 1 180 ? 6.764 11.661 5.760 1.00 70.56 180 LEU A CA 1
ATOM 1345 C C . LEU A 1 180 ? 7.008 12.688 4.648 1.00 70.56 180 LEU A C 1
ATOM 1347 O O . LEU A 1 180 ? 7.128 12.313 3.484 1.00 70.56 180 LEU A O 1
ATOM 1351 N N . VAL A 1 181 ? 7.107 13.975 4.996 1.00 74.81 181 VAL A N 1
ATOM 1352 C CA . VAL A 1 181 ? 7.387 15.037 4.015 1.00 74.81 181 VAL A CA 1
ATOM 1353 C C . VAL A 1 181 ? 8.799 14.891 3.450 1.00 74.81 181 VAL A C 1
ATOM 1355 O O . VAL A 1 181 ? 8.981 15.037 2.245 1.00 74.81 181 VAL A O 1
ATOM 1358 N N . ALA A 1 182 ? 9.780 14.552 4.291 1.00 75.38 182 ALA A N 1
ATOM 1359 C CA . ALA A 1 182 ? 11.149 14.287 3.858 1.00 75.38 182 ALA A CA 1
ATOM 1360 C C . ALA A 1 182 ? 11.243 13.058 2.939 1.00 75.38 182 ALA A C 1
ATOM 1362 O O . ALA A 1 182 ? 11.953 13.087 1.939 1.00 75.38 182 ALA A O 1
ATOM 1363 N N . GLY A 1 183 ? 10.505 11.988 3.241 1.00 72.94 183 GLY A N 1
ATOM 1364 C CA . GLY A 1 183 ? 10.433 10.806 2.384 1.00 72.94 183 GLY A CA 1
ATOM 1365 C C . GLY A 1 183 ? 9.779 11.107 1.034 1.00 72.94 183 GLY A C 1
ATOM 1366 O O . GLY A 1 183 ? 10.300 10.706 -0.004 1.00 72.94 183 GLY A O 1
ATOM 1367 N N . ALA A 1 184 ? 8.675 11.860 1.031 1.00 72.50 184 ALA A N 1
ATOM 1368 C CA . ALA A 1 184 ? 7.985 12.255 -0.195 1.00 72.50 184 ALA A CA 1
ATOM 1369 C C . ALA A 1 184 ? 8.847 13.166 -1.085 1.00 72.50 184 ALA A C 1
ATOM 1371 O O . ALA A 1 184 ? 8.898 12.970 -2.299 1.00 72.50 184 ALA A O 1
ATOM 1372 N N . SER A 1 185 ? 9.566 14.130 -0.501 1.00 76.31 185 SER A N 1
ATOM 1373 C CA . SER A 1 185 ? 10.474 14.996 -1.260 1.00 76.31 185 SER A CA 1
ATOM 1374 C C . SER A 1 185 ? 11.673 14.225 -1.810 1.00 76.31 185 SER A C 1
ATOM 1376 O O . SER A 1 185 ? 12.026 14.414 -2.972 1.00 76.31 185 SER A O 1
ATOM 1378 N N . LEU A 1 186 ? 12.251 13.304 -1.033 1.00 76.56 186 LEU A N 1
ATOM 1379 C CA . LEU A 1 186 ? 13.334 12.434 -1.495 1.00 76.56 186 LEU A CA 1
ATOM 1380 C C . LEU A 1 186 ? 12.888 11.552 -2.671 1.00 76.56 186 LEU A C 1
ATOM 1382 O O . LEU A 1 186 ? 13.619 11.426 -3.649 1.00 76.56 186 LEU A O 1
ATOM 1386 N N . ALA A 1 187 ? 11.681 10.982 -2.604 1.00 72.25 187 ALA A N 1
ATOM 1387 C CA . ALA A 1 187 ? 11.124 10.160 -3.677 1.00 72.25 187 ALA A CA 1
ATOM 1388 C C . ALA A 1 187 ? 10.914 10.960 -4.974 1.00 72.25 187 ALA A C 1
ATOM 1390 O O . ALA A 1 187 ? 11.220 10.464 -6.057 1.00 72.25 187 ALA A O 1
ATOM 1391 N N . LEU A 1 188 ? 10.455 12.212 -4.872 1.00 76.56 188 LEU A N 1
ATOM 1392 C CA . LEU A 1 188 ? 10.329 13.107 -6.025 1.00 76.56 188 LEU A CA 1
ATOM 1393 C C . LEU A 1 188 ? 11.692 13.457 -6.630 1.00 76.56 188 LEU A C 1
ATOM 1395 O O . LEU A 1 188 ? 11.852 13.390 -7.846 1.00 76.56 188 LEU A O 1
ATOM 1399 N N . ILE A 1 189 ? 12.684 13.781 -5.797 1.00 78.00 189 ILE A N 1
ATOM 1400 C CA . ILE A 1 189 ? 14.049 14.078 -6.256 1.00 78.00 189 ILE A CA 1
ATOM 1401 C C . ILE A 1 189 ? 14.656 12.856 -6.950 1.00 78.00 189 ILE A C 1
ATOM 1403 O O . ILE A 1 189 ? 15.230 12.997 -8.026 1.00 78.00 189 ILE A O 1
ATOM 1407 N N . ALA A 1 190 ? 14.489 11.663 -6.375 1.00 72.81 190 ALA A N 1
ATOM 1408 C CA . ALA A 1 190 ? 14.954 10.417 -6.972 1.00 72.81 190 ALA A CA 1
ATOM 1409 C C . ALA A 1 190 ? 14.283 10.158 -8.330 1.00 72.81 190 ALA A C 1
ATOM 1411 O O . ALA A 1 190 ? 14.978 9.884 -9.303 1.00 72.81 190 ALA A O 1
ATOM 1412 N N . GLY A 1 191 ? 12.961 10.333 -8.431 1.00 71.31 191 GLY A N 1
ATOM 1413 C CA . GLY A 1 191 ? 12.233 10.177 -9.693 1.00 71.31 191 GLY A CA 1
ATOM 1414 C C . GLY A 1 191 ? 12.685 11.155 -10.782 1.00 71.31 191 GLY A C 1
ATOM 1415 O O . GLY A 1 191 ? 12.874 10.757 -11.933 1.00 71.31 191 GLY A O 1
ATOM 1416 N N . ILE A 1 192 ? 12.921 12.422 -10.423 1.00 76.19 192 ILE A N 1
ATOM 1417 C CA . ILE A 1 192 ? 13.454 13.432 -11.350 1.00 76.19 192 ILE A CA 1
ATOM 1418 C C . ILE A 1 192 ? 14.884 13.071 -11.765 1.00 76.19 192 ILE A C 1
ATOM 1420 O O . ILE A 1 192 ? 15.195 13.104 -12.952 1.00 76.19 192 ILE A O 1
ATOM 1424 N N . ALA A 1 193 ? 15.738 12.679 -10.818 1.00 75.81 193 ALA A N 1
ATOM 1425 C CA . ALA A 1 193 ? 17.116 12.291 -11.098 1.00 75.81 193 ALA A CA 1
ATOM 1426 C C . ALA A 1 193 ? 17.182 11.107 -12.069 1.00 75.81 193 ALA A C 1
ATOM 1428 O O . ALA A 1 193 ? 17.900 11.196 -13.059 1.00 75.81 193 ALA A O 1
ATOM 1429 N N . THR A 1 194 ? 16.383 10.057 -11.846 1.00 70.50 194 THR A N 1
ATOM 1430 C CA . THR A 1 194 ? 16.290 8.910 -12.761 1.00 70.50 194 THR A CA 1
ATOM 1431 C C . THR A 1 194 ? 15.786 9.326 -14.139 1.00 70.50 194 THR A C 1
ATOM 1433 O O . THR A 1 194 ? 16.314 8.863 -15.142 1.00 70.50 194 THR A O 1
ATOM 1436 N N . SER A 1 195 ? 14.810 10.235 -14.213 1.00 70.62 195 SER A N 1
ATOM 1437 C CA . SER A 1 195 ? 14.299 10.735 -15.497 1.00 70.62 195 SER A CA 1
ATOM 1438 C C . SER A 1 195 ? 15.363 11.516 -16.281 1.00 70.62 195 SER A C 1
ATOM 1440 O O . SER A 1 195 ? 15.410 11.438 -17.506 1.00 70.62 195 SER A O 1
ATOM 1442 N N . LEU A 1 196 ? 16.238 12.252 -15.587 1.00 74.19 196 LEU A N 1
ATOM 1443 C CA . LEU A 1 196 ? 17.319 13.027 -16.199 1.00 74.19 196 LEU A CA 1
ATOM 1444 C C . LEU A 1 196 ? 18.498 12.155 -16.640 1.00 74.19 196 LEU A C 1
ATOM 1446 O O . LEU A 1 196 ? 19.012 12.364 -17.736 1.00 74.19 196 LEU A O 1
ATOM 1450 N N . THR A 1 197 ? 18.919 11.175 -15.834 1.00 71.88 197 THR A N 1
ATOM 1451 C CA . THR A 1 197 ? 19.972 10.228 -16.240 1.00 71.88 197 THR A CA 1
ATOM 1452 C C . THR A 1 197 ? 19.516 9.321 -17.375 1.00 71.88 197 THR A C 1
ATOM 1454 O O . THR A 1 197 ? 20.319 8.987 -18.239 1.00 71.88 197 THR A O 1
ATOM 1457 N N . TRP A 1 198 ? 18.228 8.983 -17.432 1.00 62.50 198 TRP A N 1
ATOM 1458 C CA . TRP A 1 198 ? 17.664 8.168 -18.507 1.00 62.50 198 TRP A CA 1
ATOM 1459 C C . TRP A 1 198 ? 17.644 8.865 -19.868 1.00 62.50 198 TRP A C 1
ATOM 1461 O O . TRP A 1 198 ? 17.868 8.236 -20.897 1.00 62.50 198 TRP A O 1
ATOM 1471 N N . ASN A 1 199 ? 17.415 10.179 -19.887 1.00 59.75 199 ASN A N 1
ATOM 1472 C CA . ASN A 1 199 ? 17.359 10.946 -21.132 1.00 59.75 199 ASN A CA 1
ATOM 1473 C C . ASN A 1 199 ? 18.751 11.171 -21.767 1.00 59.75 199 ASN A C 1
ATOM 1475 O O . ASN A 1 199 ? 18.850 11.757 -22.843 1.00 59.75 199 ASN A O 1
ATOM 1479 N N . GLY A 1 200 ? 19.828 10.737 -21.097 1.00 51.56 200 GLY A N 1
ATOM 1480 C CA . GLY A 1 200 ? 21.216 10.896 -21.534 1.00 51.56 200 GLY A CA 1
ATOM 1481 C C . GLY A 1 200 ? 21.768 9.778 -22.428 1.00 51.56 200 GLY A C 1
ATOM 1482 O O . GLY A 1 200 ? 22.845 9.958 -22.987 1.00 51.56 200 GLY A O 1
ATOM 1483 N N . GLU A 1 201 ? 21.062 8.654 -22.606 1.00 49.66 201 GLU A N 1
ATOM 1484 C CA . GLU A 1 201 ? 21.572 7.478 -23.340 1.00 49.66 201 GLU A CA 1
ATOM 1485 C C . GLU A 1 201 ? 20.696 7.075 -24.538 1.00 49.66 201 GLU A C 1
ATOM 1487 O O . GLU A 1 201 ? 20.353 5.911 -24.734 1.00 49.66 201 GLU A O 1
ATOM 1492 N N . HIS A 1 202 ? 20.381 8.037 -25.406 1.00 49.19 202 HIS A N 1
ATOM 1493 C CA . HIS A 1 202 ? 19.973 7.734 -26.779 1.00 49.19 202 HIS A CA 1
ATOM 1494 C C . HIS A 1 202 ? 21.151 7.951 -27.746 1.00 49.19 202 HIS A C 1
ATOM 1496 O O . HIS A 1 202 ? 21.208 9.001 -28.395 1.00 49.19 202 HIS A O 1
ATOM 1502 N N . PRO A 1 203 ? 22.085 6.992 -27.920 1.00 42.47 203 PRO A N 1
ATOM 1503 C CA . PRO A 1 203 ? 22.828 6.934 -29.163 1.00 42.47 203 PRO A CA 1
ATOM 1504 C C . PRO A 1 203 ? 21.830 6.591 -30.274 1.00 42.47 203 PRO A C 1
ATOM 1506 O O . PRO A 1 203 ? 21.377 5.459 -30.421 1.00 42.47 203 PRO A O 1
ATOM 1509 N N . GLN A 1 204 ? 21.444 7.616 -31.028 1.00 47.34 204 GLN A N 1
ATOM 1510 C CA . GLN A 1 204 ? 20.793 7.487 -32.325 1.00 47.34 204 GLN A CA 1
ATOM 1511 C C . GLN A 1 204 ? 21.759 6.777 -33.283 1.00 47.34 204 GLN A C 1
ATOM 1513 O O . GLN A 1 204 ? 22.519 7.447 -33.973 1.00 47.34 204 GLN A O 1
ATOM 1518 N N . THR A 1 205 ? 21.741 5.448 -33.351 1.00 40.94 205 THR A N 1
ATOM 1519 C CA . THR A 1 205 ? 22.192 4.719 -34.545 1.00 40.94 205 THR A CA 1
ATOM 1520 C C . THR A 1 205 ? 21.329 3.480 -34.754 1.00 40.94 205 THR A C 1
ATOM 1522 O O . THR A 1 205 ? 21.425 2.511 -34.004 1.00 40.94 205 THR A O 1
ATOM 1525 N N . ILE A 1 206 ? 20.461 3.648 -35.754 1.00 39.66 206 ILE A N 1
ATOM 1526 C CA . ILE A 1 206 ? 19.744 2.710 -36.633 1.00 39.66 206 ILE A CA 1
ATOM 1527 C C . ILE A 1 206 ? 20.256 1.264 -36.590 1.00 39.66 206 ILE A C 1
ATOM 1529 O O . ILE A 1 206 ? 21.482 1.072 -3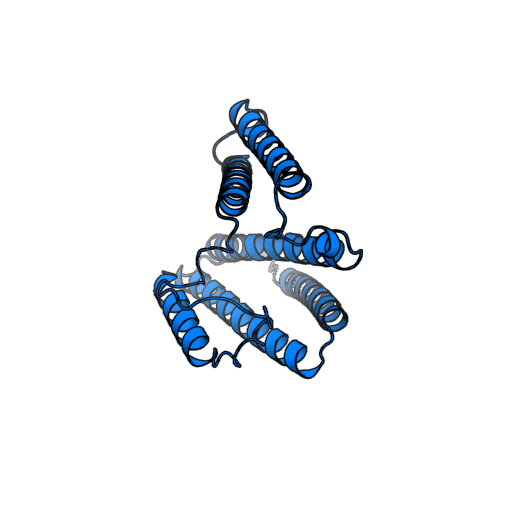6.745 1.00 39.66 206 ILE A O 1
#

InterPro domains:
  IPR036259 MFS transporter superfamily [SSF103473] (52-194)